Protein AF-A0A847M9D0-F1 (afdb_monomer_lite)

Foldseek 3Di:
DLVVLLVVCVVCVLLQLQLLVQQDPDSVSSLVLVLQLLVVLLVVLLDLPDDDDSVVVSLVSSLVSSCVVDPSVSSVVSSVVSVVDDPVPTDHHDPVSSVVSSVVRVVSVVSSVVSVVVNVVVVVVVVVVVVVVVVVVVVVVVVVVVVVVVLVVVLVVLLVLLCCCVVLVLLVLLVVVLVVVVPPPDPPPPLSVLSVVLSVLSVCSNPCDSRRDPVNLVVSLCSLQVSVSLVSLCVVLVVDDVVNVVSSNVSSVSSVVSNVD

Radius of gyration: 45.2 Å; chains: 1; bounding box: 83×32×113 Å

Secondary structure (DSSP, 8-state):
-HHHHHHHHHHHHHHHHHHHHTTSSSHHHHHHHHHHHHHHHHHHHHSTT--S-HHHHHHHHHHHHHHHHS-HHHHHHHHHHHTTS-GGGSPPPPHHHHHHHHHHHHHHHHHHHHHHHHHHHHHHHHHHHHHHHHHHHHHHHHHHHHHHHHHHHHHHHHHHHHHHHHHTTHHHHHHHHHHHHHHS--S-HHHHHHHHHHHHHHHHHHHS-SS--HHHHHHHHHHHHHHTHHHHHHHHHHHS-HHHHHHHHHHHHHHHHHHT-

Sequence (261 aa):
MADALRALLYRNADRWYTAALMVSGDEQSAAEAVTHTWGHLLKRLTSWRFGGGVQRRAQRILLKTLADQGDYQQAFAAVTQVMQMEPTELISMPEVL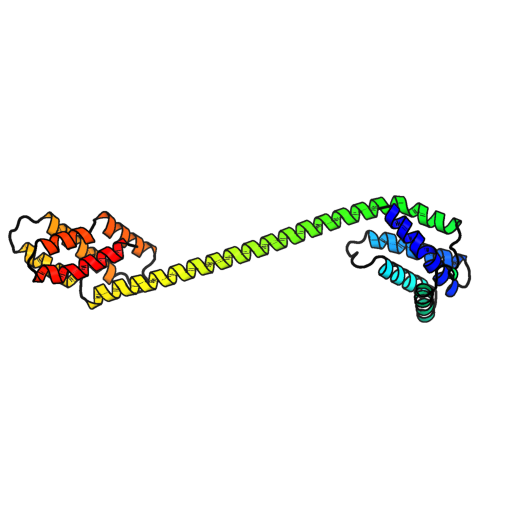AEQLLAGVEAGAERIGAAYQVRRRVLRVGLAGLATVTATALALTVWLVMVTRQASVTQVVWGCVQQRVIAQDLPGAVGDIVSQMMFAEDEGGESLRMLQRAVLLLEEIAMAGQSVSPQTMRRLAERCRAERLSEAVYLVAERHPRQVRDSLMPVGLLLEEVEQW

Structure (mmCIF, N/CA/C/O backbone):
data_AF-A0A847M9D0-F1
#
_entry.id   AF-A0A847M9D0-F1
#
loop_
_atom_site.group_PDB
_atom_site.id
_atom_site.type_symbol
_atom_site.label_atom_id
_atom_site.label_alt_id
_atom_site.label_comp_id
_atom_site.label_asym_id
_atom_site.label_entity_id
_atom_site.label_seq_id
_atom_site.pdbx_PDB_ins_code
_atom_site.Cartn_x
_atom_site.Cartn_y
_atom_site.Cartn_z
_atom_site.occupancy
_atom_site.B_iso_or_equiv
_atom_site.auth_seq_id
_atom_site.auth_comp_id
_atom_site.auth_asym_id
_atom_site.auth_atom_id
_atom_site.pdbx_PDB_model_num
ATOM 1 N N . MET A 1 1 ? -23.842 -3.002 10.378 1.00 82.06 1 MET A N 1
ATOM 2 C CA . MET A 1 1 ? -23.020 -2.324 11.416 1.00 82.06 1 MET A CA 1
ATOM 3 C C . MET A 1 1 ? -23.727 -2.358 12.765 1.00 82.06 1 MET A C 1
ATOM 5 O O . MET A 1 1 ? -23.099 -2.773 13.727 1.00 82.06 1 MET A O 1
ATOM 9 N N . ALA A 1 2 ? -25.017 -2.004 12.827 1.00 86.06 2 ALA A N 1
ATOM 10 C CA . ALA A 1 2 ? -25.831 -2.129 14.040 1.00 86.06 2 ALA A CA 1
ATOM 11 C C . ALA A 1 2 ? -25.795 -3.550 14.631 1.00 86.06 2 ALA A C 1
ATOM 13 O O . ALA A 1 2 ? -25.448 -3.702 15.794 1.00 86.06 2 ALA A O 1
ATOM 14 N N . ASP A 1 3 ? -25.992 -4.596 13.822 1.00 87.62 3 ASP A N 1
ATOM 15 C CA . ASP A 1 3 ? -25.961 -5.987 14.317 1.00 87.62 3 ASP A CA 1
ATOM 16 C C . ASP A 1 3 ? -24.607 -6.398 14.898 1.00 87.62 3 ASP A C 1
ATOM 18 O O . ASP A 1 3 ? -24.543 -7.127 15.881 1.00 87.62 3 ASP A O 1
ATOM 22 N N . ALA A 1 4 ? -23.510 -5.873 14.347 1.00 85.56 4 ALA A N 1
ATOM 23 C CA . ALA A 1 4 ? -22.174 -6.126 14.876 1.00 85.56 4 ALA A CA 1
ATOM 24 C C . ALA A 1 4 ? -21.961 -5.455 16.243 1.00 85.56 4 ALA A C 1
ATOM 26 O O . ALA A 1 4 ? -21.285 -6.016 17.101 1.00 85.56 4 ALA A O 1
ATOM 27 N N . LEU A 1 5 ? -22.545 -4.271 16.461 1.00 88.44 5 LEU A N 1
ATOM 28 C CA . LEU A 1 5 ? -22.530 -3.595 17.760 1.00 88.44 5 LEU A CA 1
ATOM 29 C C . LEU A 1 5 ? -23.442 -4.301 18.768 1.00 88.44 5 LEU A C 1
ATOM 31 O O . LEU A 1 5 ? -23.026 -4.476 19.908 1.00 88.44 5 LEU A O 1
ATOM 35 N N . ARG A 1 6 ? -24.625 -4.772 18.346 1.00 91.00 6 ARG A N 1
ATOM 36 C CA . ARG A 1 6 ? -25.513 -5.599 19.182 1.00 91.00 6 ARG A CA 1
ATOM 37 C C . ARG A 1 6 ? -24.802 -6.877 19.622 1.00 91.00 6 ARG A C 1
ATOM 39 O O . ARG A 1 6 ? -24.712 -7.148 20.811 1.00 91.00 6 ARG A O 1
ATOM 46 N N . ALA A 1 7 ? -24.206 -7.611 18.683 1.00 89.00 7 ALA A N 1
ATOM 47 C CA . ALA A 1 7 ? -23.443 -8.822 18.979 1.00 89.00 7 ALA A CA 1
ATOM 48 C C . ALA A 1 7 ? -22.243 -8.551 19.903 1.00 89.00 7 ALA A C 1
ATOM 50 O O . ALA A 1 7 ? -21.939 -9.354 20.784 1.00 89.00 7 ALA A O 1
ATOM 51 N N . LEU A 1 8 ? -21.561 -7.415 19.724 1.00 89.75 8 LEU A N 1
ATOM 52 C CA . LEU A 1 8 ? -20.473 -7.003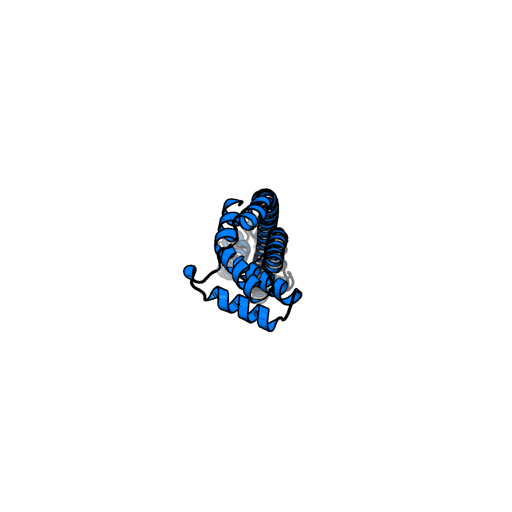 20.607 1.00 89.75 8 LEU A CA 1
ATOM 53 C C . LEU A 1 8 ? -20.974 -6.732 22.027 1.00 89.75 8 LEU A C 1
ATOM 55 O O . LEU A 1 8 ? -20.318 -7.167 22.972 1.00 89.75 8 LEU A O 1
ATOM 59 N N . LEU A 1 9 ? -22.101 -6.033 22.169 1.00 90.81 9 LEU A N 1
ATOM 60 C CA . LEU A 1 9 ? -22.706 -5.752 23.464 1.00 90.81 9 LEU A CA 1
ATOM 61 C C . LEU A 1 9 ? -23.130 -7.056 24.141 1.00 90.81 9 LEU A C 1
ATOM 63 O O . LEU A 1 9 ? -22.611 -7.350 25.207 1.00 90.81 9 LEU A O 1
ATOM 67 N N . TYR A 1 10 ? -23.940 -7.897 23.492 1.00 90.44 10 TYR A N 1
ATOM 68 C CA . TYR A 1 10 ? -24.401 -9.165 24.074 1.00 90.44 10 TYR A CA 1
ATOM 69 C C . TYR A 1 10 ? -23.258 -10.091 24.493 1.00 90.44 10 TYR A C 1
ATOM 71 O O . TYR A 1 10 ? -23.306 -10.709 25.547 1.00 90.44 10 TYR A O 1
ATOM 79 N N . ARG A 1 11 ? -22.177 -10.154 23.710 1.00 88.50 11 ARG A N 1
ATOM 80 C CA . ARG A 1 11 ? -21.030 -11.010 24.040 1.00 88.50 11 ARG A CA 1
ATOM 81 C C . ARG A 1 11 ? -20.267 -10.562 25.294 1.00 88.50 11 ARG A C 1
ATOM 83 O O . ARG A 1 11 ? -19.541 -11.365 25.887 1.00 88.50 11 ARG A O 1
ATOM 90 N N . ASN A 1 12 ? -20.335 -9.277 25.637 1.00 90.50 12 ASN A N 1
ATOM 91 C CA . ASN A 1 12 ? -19.499 -8.685 26.682 1.00 90.50 12 ASN A CA 1
ATOM 92 C C . ASN A 1 12 ? -20.288 -8.075 27.847 1.00 90.50 12 ASN A C 1
ATOM 94 O O . ASN A 1 12 ? -19.681 -7.822 28.879 1.00 90.50 12 ASN A O 1
ATOM 98 N N . ALA A 1 13 ? -21.592 -7.874 27.685 1.00 92.12 13 ALA A N 1
ATOM 99 C CA . ALA A 1 13 ? -22.545 -7.319 28.637 1.00 92.12 13 ALA A CA 1
ATOM 100 C C . ALA A 1 13 ? -22.353 -7.867 30.055 1.00 92.12 13 ALA A C 1
ATOM 102 O O . ALA A 1 13 ? -21.875 -7.149 30.932 1.00 92.12 13 ALA A O 1
ATOM 103 N N . ASP A 1 14 ? -22.620 -9.160 30.235 1.00 94.62 14 ASP A N 1
ATOM 104 C CA . ASP A 1 14 ? -22.587 -9.808 31.550 1.00 94.62 14 ASP A CA 1
ATOM 105 C C . ASP A 1 14 ? -21.180 -9.794 32.147 1.00 94.62 14 ASP A C 1
ATOM 107 O O . ASP A 1 14 ? -20.997 -9.608 33.345 1.00 94.62 14 ASP A O 1
ATOM 111 N N . ARG A 1 15 ? -20.148 -9.888 31.300 1.00 94.75 15 ARG A N 1
ATOM 112 C CA . ARG A 1 15 ? -18.754 -9.790 31.745 1.00 94.75 15 ARG A CA 1
ATOM 113 C C . ARG A 1 15 ? -18.397 -8.392 32.242 1.00 94.75 15 ARG A C 1
ATOM 115 O O . ARG A 1 15 ? -17.685 -8.250 33.230 1.00 94.75 15 ARG A O 1
ATOM 122 N N . TRP A 1 16 ? -18.830 -7.346 31.549 1.00 95.00 16 TRP A N 1
ATOM 123 C CA . TRP A 1 16 ? -18.555 -5.979 31.989 1.00 95.00 16 TRP A CA 1
ATOM 124 C C . TRP A 1 16 ? -19.319 -5.657 33.261 1.00 95.00 16 TRP A C 1
ATOM 126 O O . TRP A 1 16 ? -18.741 -5.060 34.162 1.00 95.00 16 TRP A O 1
ATOM 136 N N . TYR A 1 17 ? -20.572 -6.098 33.342 1.00 96.25 17 TYR A N 1
ATOM 137 C CA . TYR A 1 17 ? -21.409 -5.894 34.511 1.00 96.25 17 TYR A CA 1
ATOM 138 C C . TYR A 1 17 ? -20.886 -6.655 35.734 1.00 96.25 17 TYR A C 1
ATOM 140 O O . TYR A 1 17 ? -20.685 -6.047 36.779 1.00 96.25 17 TYR A O 1
ATOM 148 N N . THR A 1 18 ? -20.529 -7.935 35.583 1.00 95.94 18 THR A N 1
ATOM 149 C CA . THR A 1 18 ? -19.919 -8.737 36.659 1.00 95.94 18 THR A CA 1
ATOM 150 C C . THR A 1 18 ? -18.613 -8.110 37.148 1.00 95.94 18 THR A C 1
ATOM 152 O O . THR A 1 18 ? -18.424 -7.933 38.346 1.00 95.94 18 THR A O 1
ATOM 155 N N . ALA A 1 19 ? -17.722 -7.706 36.234 1.00 95.00 19 ALA A N 1
ATOM 156 C CA . ALA A 1 19 ? -16.463 -7.066 36.618 1.00 95.00 19 ALA A CA 1
ATOM 157 C C . ALA A 1 19 ? -16.685 -5.719 37.320 1.00 95.00 19 ALA A C 1
ATOM 159 O O . ALA A 1 19 ? -15.927 -5.374 38.222 1.00 95.00 19 ALA A O 1
ATOM 160 N N . ALA A 1 20 ? -17.711 -4.967 36.917 1.00 94.94 20 ALA A N 1
ATOM 161 C CA . ALA A 1 20 ? -18.073 -3.719 37.567 1.00 94.94 20 ALA A CA 1
ATOM 162 C C . ALA A 1 20 ? -18.630 -3.965 38.976 1.00 94.94 20 ALA A C 1
ATOM 164 O O . ALA A 1 20 ? -18.149 -3.345 39.912 1.00 94.94 20 ALA A O 1
ATOM 165 N N . LEU A 1 21 ? -19.531 -4.933 39.164 1.00 95.06 21 LEU A N 1
ATOM 166 C CA . LEU A 1 21 ? -20.055 -5.310 40.484 1.00 95.06 21 LEU A CA 1
ATOM 167 C C . LEU A 1 21 ? -18.980 -5.813 41.454 1.00 95.06 21 LEU A C 1
ATOM 169 O O . LEU A 1 21 ? -19.090 -5.609 42.654 1.00 95.06 21 LEU A O 1
ATOM 173 N N . MET A 1 22 ? -17.928 -6.461 40.951 1.00 93.81 22 MET A N 1
ATOM 174 C CA . MET A 1 22 ? -16.810 -6.906 41.790 1.00 93.81 22 MET A CA 1
ATOM 175 C C . MET A 1 22 ? -15.972 -5.752 42.361 1.00 93.81 22 MET A C 1
ATOM 177 O O . MET A 1 22 ? -15.225 -5.963 43.314 1.00 93.81 22 MET A O 1
ATOM 181 N N . VAL A 1 23 ? -16.042 -4.565 41.753 1.00 92.62 23 VAL A N 1
ATOM 182 C CA . VAL A 1 23 ? -15.244 -3.387 42.133 1.00 92.62 23 VAL A CA 1
ATOM 183 C C . VAL A 1 23 ? -16.121 -2.314 42.779 1.00 92.62 23 VAL A C 1
ATOM 185 O O . VAL A 1 23 ? -15.702 -1.649 43.723 1.00 92.62 23 VAL A O 1
ATOM 188 N N . SER A 1 24 ? -17.333 -2.130 42.267 1.00 89.19 24 SER A N 1
ATOM 189 C CA . SER A 1 24 ? -18.306 -1.155 42.739 1.00 89.19 24 SER A CA 1
ATOM 190 C C . SER A 1 24 ? -19.017 -1.651 43.999 1.00 89.19 24 SER A C 1
ATOM 192 O O . SER A 1 24 ? -19.364 -2.820 44.112 1.00 89.19 24 SER A O 1
ATOM 194 N N . GLY A 1 25 ? -19.276 -0.743 44.944 1.00 80.81 25 GLY A N 1
ATOM 195 C CA . GLY A 1 25 ? -19.989 -1.068 46.186 1.00 80.81 25 GLY A CA 1
ATOM 196 C C . GLY A 1 25 ? -21.502 -1.264 46.026 1.00 80.81 25 GLY A C 1
ATOM 197 O O . GLY A 1 25 ? -22.153 -1.701 46.972 1.00 80.81 25 GLY A O 1
ATOM 198 N N . ASP A 1 26 ? -22.060 -0.935 44.858 1.00 91.38 26 ASP A N 1
ATOM 199 C CA . ASP A 1 26 ? -23.490 -1.004 44.561 1.00 91.38 26 ASP A CA 1
ATOM 200 C C . ASP A 1 26 ? -23.763 -1.211 43.052 1.00 91.38 26 ASP A C 1
ATOM 202 O O . ASP A 1 26 ? -22.891 -1.008 42.198 1.00 91.38 26 ASP A O 1
ATOM 206 N N . GLU A 1 27 ? -24.994 -1.620 42.723 1.00 92.94 27 GLU A N 1
ATOM 207 C CA . GLU A 1 27 ? -25.427 -1.895 41.345 1.00 92.94 27 GLU A CA 1
ATOM 208 C C . GLU A 1 27 ? -25.481 -0.645 40.455 1.00 92.94 27 GLU A C 1
ATOM 210 O O . GLU A 1 27 ? -25.294 -0.747 39.239 1.00 92.94 27 GLU A O 1
ATOM 215 N N . GLN A 1 28 ? -25.725 0.532 41.035 1.00 93.62 28 GLN A N 1
ATOM 216 C CA . GLN A 1 28 ? -25.853 1.779 40.287 1.00 93.62 28 GLN A CA 1
ATOM 217 C C . GLN A 1 28 ? -24.489 2.242 39.764 1.00 93.62 28 GLN A C 1
ATOM 219 O O . GLN A 1 28 ? -24.335 2.510 38.574 1.00 93.62 28 GLN A O 1
ATOM 224 N N . SER A 1 29 ? -23.475 2.233 40.621 1.00 92.50 29 SER A N 1
ATOM 225 C CA . SER A 1 29 ? -22.077 2.496 40.291 1.00 92.50 29 SER A CA 1
ATOM 226 C C . SER A 1 29 ? -21.564 1.523 39.223 1.00 92.50 29 SER A C 1
ATOM 228 O O . SER A 1 29 ? -20.887 1.931 38.273 1.00 92.50 29 SER A O 1
ATOM 230 N N . ALA A 1 30 ? -21.952 0.245 39.316 1.00 93.31 30 ALA A N 1
ATOM 231 C CA . ALA A 1 30 ? -21.617 -0.750 38.303 1.00 93.31 30 ALA A CA 1
ATOM 232 C C . ALA A 1 30 ? -22.283 -0.441 36.949 1.00 93.31 30 ALA A C 1
ATOM 234 O O . ALA A 1 30 ? -21.626 -0.474 35.902 1.00 93.31 30 ALA A O 1
ATOM 235 N N . ALA A 1 31 ? -23.570 -0.082 36.953 1.00 93.56 31 ALA A N 1
ATOM 236 C CA . ALA A 1 31 ? -24.301 0.316 35.751 1.00 93.56 31 ALA A CA 1
ATOM 237 C C . ALA A 1 31 ? -23.700 1.571 35.089 1.00 93.56 31 ALA A C 1
ATOM 239 O O . ALA A 1 31 ? -23.551 1.626 33.861 1.00 93.56 31 ALA A O 1
ATOM 240 N N . GLU A 1 32 ? -23.288 2.557 35.886 1.00 93.81 32 GLU A N 1
ATOM 241 C CA . GLU A 1 32 ? -22.608 3.766 35.416 1.00 93.81 32 GLU A CA 1
ATOM 242 C C . GLU A 1 32 ? -21.254 3.438 34.772 1.00 93.81 32 GLU A C 1
ATOM 244 O O . GLU A 1 32 ? -20.954 3.925 33.676 1.00 93.81 32 GLU A O 1
ATOM 249 N N . ALA A 1 33 ? -20.463 2.552 35.386 1.00 93.19 33 ALA A N 1
ATOM 250 C CA . ALA A 1 33 ? -19.180 2.112 34.843 1.00 93.19 33 ALA A CA 1
ATOM 251 C C . ALA A 1 33 ? -19.332 1.404 33.486 1.00 93.19 33 ALA A C 1
ATOM 253 O O . ALA A 1 33 ? -18.579 1.676 32.539 1.00 93.19 33 ALA A O 1
ATOM 254 N N . VAL A 1 34 ? -20.329 0.522 33.356 1.00 94.56 34 VAL A N 1
ATOM 255 C CA . VAL A 1 34 ? -20.643 -0.173 32.097 1.00 94.56 34 VAL A CA 1
ATOM 256 C C . VAL A 1 34 ? -21.111 0.821 31.032 1.00 94.56 34 VAL A C 1
ATOM 258 O O . VAL A 1 34 ? -20.627 0.783 29.895 1.00 94.56 34 VAL A O 1
ATOM 261 N N . THR A 1 35 ? -21.982 1.762 31.398 1.00 94.38 35 THR A N 1
ATOM 262 C CA . THR A 1 35 ? -22.482 2.808 30.493 1.00 94.38 35 THR A CA 1
ATOM 263 C C . THR A 1 35 ? -21.354 3.696 29.983 1.00 94.38 35 THR A C 1
ATOM 265 O O . THR A 1 35 ? -21.230 3.931 28.775 1.00 94.38 35 THR A O 1
ATOM 268 N N . HIS A 1 36 ? -20.468 4.135 30.876 1.00 93.56 36 HIS A N 1
ATOM 269 C CA . HIS A 1 36 ? -19.310 4.944 30.517 1.00 93.56 36 HIS A CA 1
ATOM 270 C C . HIS A 1 36 ? -18.332 4.166 29.622 1.00 93.56 36 HIS A C 1
ATOM 272 O O . HIS A 1 36 ? -17.861 4.683 28.600 1.00 93.56 36 HIS A O 1
ATOM 278 N N . THR A 1 37 ? -18.098 2.889 29.935 1.00 93.75 37 THR A N 1
ATOM 279 C CA . THR A 1 37 ? -17.280 1.982 29.119 1.00 93.75 37 THR A CA 1
ATOM 280 C C . THR A 1 37 ? -17.836 1.855 27.701 1.00 93.75 37 THR A C 1
ATOM 282 O O . THR A 1 37 ? -17.091 2.008 26.724 1.00 93.75 37 THR A O 1
ATOM 285 N N . TRP A 1 38 ? -19.144 1.627 27.570 1.00 93.38 38 TRP A N 1
ATOM 286 C CA . TRP A 1 38 ? -19.819 1.504 26.282 1.00 93.38 38 TRP A CA 1
ATOM 287 C C . TRP A 1 38 ? -19.752 2.800 25.472 1.00 93.38 38 TRP A C 1
ATOM 289 O O . TRP A 1 38 ? -19.303 2.792 24.321 1.00 93.38 38 TRP A O 1
ATOM 299 N N . GLY A 1 39 ? -20.095 3.935 26.084 1.00 91.38 39 GLY A N 1
ATOM 300 C CA . GLY A 1 39 ? -20.030 5.242 25.433 1.00 91.38 39 GLY A CA 1
ATOM 301 C C . GLY A 1 39 ? -18.620 5.579 24.939 1.00 91.38 39 GLY A C 1
ATOM 302 O O . GLY A 1 39 ? -18.427 6.019 23.797 1.00 91.38 39 GLY A O 1
ATOM 303 N N . HIS A 1 40 ? -17.600 5.305 25.755 1.00 90.88 40 HIS A N 1
ATOM 304 C CA . HIS A 1 40 ? -16.213 5.553 25.380 1.00 90.88 40 HIS A CA 1
ATOM 305 C C . HIS A 1 40 ? -15.730 4.598 24.273 1.00 90.88 40 HIS A C 1
ATOM 307 O O . HIS A 1 40 ? -14.990 5.019 23.374 1.00 90.88 40 HIS A O 1
ATOM 313 N N . LEU A 1 41 ? -16.187 3.342 24.262 1.00 90.81 41 LEU A N 1
ATOM 314 C CA . LEU A 1 41 ? -15.917 2.401 23.175 1.00 90.81 41 LEU A CA 1
ATOM 315 C C . LEU A 1 41 ? -16.528 2.875 21.849 1.00 90.81 41 LEU A C 1
ATOM 317 O O . LEU A 1 41 ? -15.813 2.925 20.843 1.00 90.81 41 LEU A O 1
ATOM 321 N N . LEU A 1 42 ? -17.797 3.292 21.848 1.00 89.81 42 LEU A N 1
ATOM 322 C CA . LEU A 1 42 ? -18.470 3.831 20.661 1.00 89.81 42 LEU A CA 1
ATOM 323 C C . LEU A 1 42 ? -17.739 5.068 20.111 1.00 89.81 42 LEU A C 1
ATOM 325 O O . LEU A 1 42 ? -17.462 5.149 18.911 1.00 89.81 42 LEU A O 1
ATOM 329 N N . LYS A 1 43 ? -17.312 5.988 20.986 1.00 88.38 43 LYS A N 1
ATOM 330 C CA . LYS A 1 43 ? -16.502 7.159 20.600 1.00 88.38 43 LYS A CA 1
ATOM 331 C C . LYS A 1 43 ? -15.126 6.770 20.048 1.00 88.38 43 LYS A C 1
ATOM 333 O O . LYS A 1 43 ? -14.593 7.420 19.151 1.00 88.38 43 LYS A O 1
ATOM 338 N N . ARG A 1 44 ? -14.510 5.698 20.551 1.00 86.75 44 ARG A N 1
ATOM 339 C CA . ARG A 1 44 ? -13.224 5.206 20.025 1.00 86.75 44 ARG A CA 1
ATOM 340 C C . ARG A 1 44 ? -13.377 4.518 18.675 1.00 86.75 44 ARG A C 1
ATOM 342 O O . ARG A 1 44 ? -12.467 4.637 17.851 1.00 86.75 44 ARG A O 1
ATOM 349 N N . LEU A 1 45 ? -14.498 3.849 18.424 1.00 85.69 45 LEU A N 1
ATOM 350 C CA . LEU A 1 45 ? -14.793 3.211 17.141 1.00 85.69 45 LEU A CA 1
ATOM 351 C C . LEU A 1 45 ? -14.913 4.231 16.002 1.00 85.69 45 LEU A C 1
ATOM 353 O O . LEU A 1 45 ? -14.506 3.926 14.882 1.00 85.69 45 LEU A O 1
ATOM 357 N N . THR A 1 46 ? -15.346 5.465 16.277 1.00 82.50 46 THR A N 1
ATOM 358 C CA . THR A 1 46 ? -15.352 6.565 15.292 1.00 82.50 46 THR A CA 1
ATOM 359 C C . THR A 1 46 ? -13.983 7.236 15.110 1.00 82.50 46 THR A C 1
ATOM 361 O O . THR A 1 46 ? -13.752 7.875 14.083 1.00 82.50 46 THR A O 1
ATOM 364 N N . SER A 1 47 ? -13.029 7.027 16.025 1.00 81.19 47 SER A N 1
ATOM 365 C CA . SER A 1 47 ? -11.705 7.665 15.975 1.00 81.19 47 SER A CA 1
ATOM 366 C C . SER A 1 47 ? -10.785 7.124 14.873 1.00 81.19 47 SER A C 1
ATOM 368 O O . SER A 1 47 ? -10.749 5.925 14.603 1.00 81.19 47 SER A O 1
ATOM 370 N N . TRP A 1 48 ? -9.954 7.997 14.294 1.00 65.44 48 TRP A N 1
ATOM 371 C CA . TRP A 1 48 ? -9.034 7.654 13.199 1.00 65.44 48 TRP A CA 1
ATOM 372 C C . TRP A 1 48 ? -8.062 6.511 13.536 1.00 65.44 48 TRP A C 1
ATOM 374 O O . TRP A 1 48 ? -7.758 5.670 12.696 1.00 65.44 48 TRP A O 1
ATOM 384 N N . ARG A 1 49 ? -7.606 6.437 14.794 1.00 66.38 49 ARG A N 1
ATOM 385 C CA . ARG A 1 49 ? -6.583 5.482 15.268 1.00 66.38 49 ARG A CA 1
ATOM 386 C C . ARG A 1 49 ? -7.169 4.145 15.735 1.00 66.38 49 ARG A C 1
ATOM 388 O O . ARG A 1 49 ? -6.590 3.476 16.601 1.00 66.38 49 ARG A O 1
ATOM 395 N N . PHE A 1 50 ? -8.336 3.755 15.231 1.00 65.25 50 PHE A N 1
ATOM 396 C CA . PHE A 1 50 ? -8.891 2.444 15.541 1.00 65.25 50 PHE A CA 1
ATOM 397 C C . PHE A 1 50 ? -8.197 1.362 14.702 1.00 65.25 50 PHE A C 1
ATOM 399 O O . PHE A 1 50 ? -8.436 1.236 13.505 1.00 65.25 50 PHE A O 1
ATOM 406 N N . GLY A 1 51 ? -7.333 0.595 15.361 1.00 57.72 51 GLY A N 1
ATOM 407 C CA . GLY A 1 51 ? -6.659 -0.591 14.837 1.00 57.72 51 GLY A CA 1
ATOM 408 C C . GLY A 1 51 ? -6.490 -1.638 15.945 1.00 57.72 51 GLY A C 1
ATOM 409 O O . GLY A 1 51 ? -6.391 -1.280 17.127 1.00 57.72 51 GLY A O 1
ATOM 410 N N . GLY A 1 52 ? -6.486 -2.920 15.577 1.00 66.19 52 GLY A N 1
ATOM 411 C CA . GLY A 1 52 ? -6.458 -4.056 16.508 1.00 66.19 52 GLY A CA 1
ATOM 412 C C . GLY A 1 52 ? -7.846 -4.546 16.952 1.00 66.19 52 GLY A C 1
ATOM 413 O O . GLY A 1 52 ? -8.872 -4.008 16.542 1.00 66.19 52 GLY A O 1
ATOM 414 N N . GLY A 1 53 ? -7.876 -5.589 17.788 1.00 77.62 53 GLY A N 1
ATOM 415 C CA . GLY A 1 53 ? -9.115 -6.251 18.213 1.00 77.62 53 GLY A CA 1
ATOM 416 C C . GLY A 1 53 ? -10.007 -5.379 19.107 1.00 77.62 53 GLY A C 1
ATOM 417 O O . GLY A 1 53 ? -9.552 -4.868 20.134 1.00 77.62 53 GLY A O 1
ATOM 418 N N . VAL A 1 54 ? -11.287 -5.253 18.735 1.00 83.38 54 VAL A N 1
ATOM 419 C CA . VAL A 1 54 ? -12.311 -4.461 19.450 1.00 83.38 54 VAL A CA 1
ATOM 420 C C . VAL A 1 54 ? -12.435 -4.902 20.911 1.00 83.38 54 VAL A C 1
ATOM 422 O O . VAL A 1 54 ? -12.427 -4.066 21.810 1.00 83.38 54 VAL A O 1
ATOM 425 N N . GLN A 1 55 ? -12.440 -6.214 21.152 1.00 83.69 55 GLN A N 1
ATOM 426 C CA . GLN A 1 55 ? -12.593 -6.808 22.481 1.00 83.69 55 GLN A CA 1
ATOM 427 C C . GLN A 1 55 ? -11.462 -6.405 23.443 1.00 83.69 55 GLN A C 1
ATOM 429 O O . GLN A 1 55 ? -11.728 -5.919 24.538 1.00 83.69 55 GLN A O 1
ATOM 434 N N . ARG A 1 56 ? -10.196 -6.478 23.002 1.00 84.25 56 ARG A N 1
ATOM 435 C CA . ARG A 1 56 ? -9.035 -6.045 23.809 1.00 84.25 56 ARG A CA 1
ATOM 436 C C . ARG A 1 56 ? -9.053 -4.552 24.132 1.00 84.25 56 ARG A C 1
ATOM 438 O O . ARG A 1 56 ? -8.426 -4.110 25.091 1.00 84.25 56 ARG A O 1
ATOM 445 N N . ARG A 1 57 ? -9.676 -3.729 23.285 1.00 85.88 57 ARG A N 1
ATOM 446 C CA . ARG A 1 57 ? -9.845 -2.298 23.577 1.00 85.88 57 ARG A CA 1
ATOM 447 C C . ARG A 1 57 ? -10.973 -2.076 24.566 1.00 85.88 57 ARG A C 1
ATOM 449 O O . ARG A 1 57 ? -10.778 -1.293 25.483 1.00 85.88 57 ARG A O 1
ATOM 456 N N . ALA A 1 58 ? -12.093 -2.767 24.400 1.00 87.88 58 ALA A N 1
ATOM 457 C CA . ALA A 1 58 ? -13.201 -2.678 25.334 1.00 87.88 58 ALA A CA 1
ATOM 458 C C . ALA A 1 58 ? -12.776 -3.088 26.753 1.00 87.88 58 ALA A C 1
ATOM 460 O O . ALA A 1 58 ? -13.002 -2.329 27.683 1.00 87.88 58 ALA A O 1
ATOM 461 N N . GLN A 1 59 ? -12.018 -4.183 26.893 1.00 89.44 59 GLN A N 1
ATOM 462 C CA . GLN A 1 59 ? -11.408 -4.595 28.167 1.00 89.44 59 GLN A CA 1
ATOM 463 C C . GLN A 1 59 ? -10.511 -3.510 28.776 1.00 89.44 59 GLN A C 1
ATOM 465 O O . GLN A 1 59 ? -10.605 -3.224 29.961 1.00 89.44 59 GLN A O 1
ATOM 470 N N . ARG A 1 60 ? -9.654 -2.865 27.971 1.00 90.00 60 ARG A N 1
ATOM 471 C CA . ARG A 1 60 ? -8.795 -1.770 28.456 1.00 90.00 60 ARG A CA 1
ATOM 472 C C . ARG A 1 60 ? -9.582 -0.530 28.869 1.00 90.00 60 ARG A C 1
ATOM 474 O O . ARG A 1 60 ? -9.161 0.170 29.781 1.00 90.00 60 ARG A O 1
ATOM 481 N N . ILE A 1 61 ? -10.680 -0.230 28.177 1.00 92.19 61 ILE A N 1
ATOM 482 C CA . ILE A 1 61 ? -11.564 0.883 28.535 1.00 92.19 61 ILE A CA 1
ATOM 483 C C . ILE A 1 61 ? -12.294 0.566 29.839 1.00 92.19 61 ILE A C 1
ATOM 485 O O . ILE A 1 61 ? -12.344 1.438 30.699 1.00 92.19 61 ILE A O 1
ATOM 489 N N . LEU A 1 62 ? -12.791 -0.663 29.995 1.00 93.50 62 LEU A N 1
ATOM 490 C CA . LEU A 1 62 ? -13.424 -1.124 31.226 1.00 93.50 62 LEU A CA 1
ATOM 491 C C . LEU A 1 62 ? -12.447 -1.046 32.399 1.00 93.50 62 LEU A C 1
ATOM 493 O O . LEU A 1 62 ? -12.735 -0.367 33.372 1.00 93.50 62 LEU A O 1
ATOM 497 N N . LEU A 1 63 ? -11.259 -1.648 32.262 1.00 93.62 63 LEU A N 1
ATOM 498 C CA . LEU A 1 63 ? -10.206 -1.602 33.279 1.00 93.62 63 LEU A CA 1
ATOM 499 C C . LEU A 1 63 ? -9.899 -0.168 33.699 1.00 93.62 63 LEU A C 1
ATOM 501 O O . LEU A 1 63 ? -9.844 0.124 34.885 1.00 93.62 63 LEU A O 1
ATOM 505 N N . LYS A 1 64 ? -9.716 0.729 32.724 1.00 93.31 64 LYS A N 1
ATOM 506 C CA . LYS A 1 64 ? -9.462 2.134 33.023 1.00 93.31 64 LYS A CA 1
ATOM 507 C C . LYS A 1 64 ? -10.640 2.770 33.766 1.00 93.31 64 LYS A C 1
ATOM 509 O O . LYS A 1 64 ? -10.414 3.456 34.745 1.00 93.31 64 LYS A O 1
ATOM 514 N N . THR A 1 65 ? -11.868 2.541 33.308 1.00 93.75 65 THR A N 1
ATOM 515 C CA . THR A 1 65 ? -13.069 3.135 33.917 1.00 93.75 65 THR A CA 1
ATOM 516 C C . THR A 1 65 ? -13.242 2.674 35.364 1.00 93.75 65 THR A C 1
ATOM 518 O O . THR A 1 65 ? -13.515 3.498 36.224 1.00 93.75 65 THR A O 1
ATOM 521 N N . LEU A 1 66 ? -13.018 1.387 35.639 1.00 93.19 66 LEU A N 1
ATOM 522 C CA . LEU A 1 66 ? -13.082 0.829 36.992 1.00 93.19 66 LEU A CA 1
ATOM 523 C C . LEU A 1 66 ? -11.919 1.312 37.869 1.00 93.19 66 LEU A C 1
ATOM 525 O O . LEU A 1 66 ? -12.124 1.652 39.028 1.00 93.19 66 LEU A O 1
ATOM 529 N N . ALA A 1 67 ? -10.708 1.399 37.316 1.00 92.12 67 ALA A N 1
ATOM 530 C CA . ALA A 1 67 ? -9.556 1.944 38.031 1.00 92.12 67 ALA A CA 1
ATOM 531 C C . ALA A 1 67 ? -9.717 3.439 38.352 1.00 92.12 67 ALA A C 1
ATOM 533 O O . ALA A 1 67 ? -9.251 3.881 39.392 1.00 92.12 67 ALA A O 1
ATOM 534 N N . ASP A 1 68 ? -10.390 4.211 37.494 1.00 88.94 68 ASP A N 1
ATOM 535 C CA . ASP A 1 68 ? -10.688 5.626 37.748 1.00 88.94 68 ASP A CA 1
ATOM 536 C C . ASP A 1 68 ? -11.720 5.799 38.895 1.00 88.94 68 ASP A C 1
ATOM 538 O O . ASP A 1 68 ? -11.808 6.879 39.477 1.00 88.94 68 ASP A O 1
ATOM 542 N N . GLN A 1 69 ? -12.483 4.752 39.240 1.00 83.69 69 GLN A N 1
ATOM 543 C CA . GLN A 1 69 ? -13.475 4.741 40.329 1.00 83.69 69 GLN A CA 1
ATOM 544 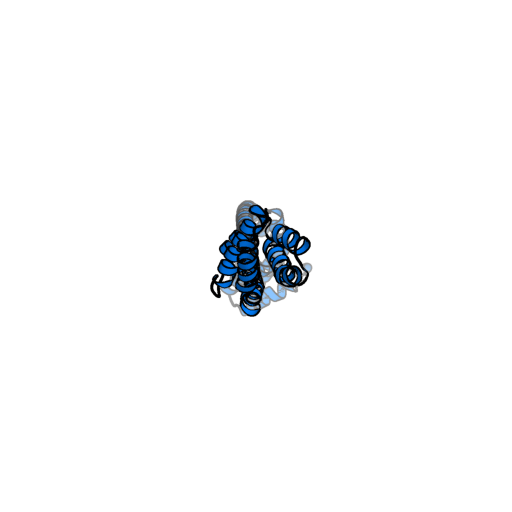C C . GLN A 1 69 ? -12.944 4.152 41.650 1.00 83.69 69 GLN A C 1
ATOM 546 O O . GLN A 1 69 ? -13.610 4.274 42.676 1.00 83.69 69 GLN A O 1
ATOM 551 N N . GLY A 1 70 ? -11.772 3.511 41.648 1.00 78.56 70 GLY A N 1
ATOM 552 C CA . GLY A 1 70 ? -11.268 2.762 42.800 1.00 78.56 70 GLY A CA 1
ATOM 553 C C . GLY A 1 70 ? -9.782 2.419 42.697 1.00 78.56 70 GLY A C 1
ATOM 554 O O . GLY A 1 70 ? -8.966 3.250 42.308 1.00 78.56 70 GLY A O 1
ATOM 555 N N . ASP A 1 71 ? -9.414 1.192 43.073 1.00 87.81 71 ASP A N 1
ATOM 556 C CA . ASP A 1 71 ? -8.031 0.708 43.013 1.00 87.81 71 ASP A CA 1
ATOM 557 C C . ASP A 1 71 ? -7.752 -0.025 41.688 1.00 87.81 71 ASP A C 1
ATOM 559 O O . ASP A 1 71 ? -8.469 -0.948 41.287 1.00 87.81 71 ASP A O 1
ATOM 563 N N . TYR A 1 72 ? -6.659 0.350 41.019 1.00 90.75 72 TYR A N 1
ATOM 564 C CA . TYR A 1 72 ? -6.209 -0.288 39.783 1.00 90.75 72 TYR A CA 1
ATOM 565 C C . TYR A 1 72 ? -5.964 -1.799 39.930 1.00 90.75 72 TYR A C 1
ATOM 567 O O . TYR A 1 72 ? -6.285 -2.555 39.012 1.00 90.75 72 TYR A O 1
ATOM 575 N N . GLN A 1 73 ? -5.399 -2.262 41.049 1.00 91.94 73 GLN A N 1
ATOM 576 C CA . GLN A 1 73 ? -5.134 -3.683 41.288 1.00 91.94 73 GLN A CA 1
ATOM 577 C C . GLN A 1 73 ? -6.432 -4.482 41.400 1.00 91.94 73 GLN A C 1
ATOM 579 O O . GLN A 1 73 ? -6.537 -5.557 40.806 1.00 91.94 73 GLN A O 1
ATOM 584 N N . GLN A 1 74 ? -7.433 -3.939 42.096 1.00 93.00 74 GLN A N 1
ATOM 585 C CA . GLN A 1 74 ? -8.753 -4.561 42.212 1.00 93.00 74 GLN A CA 1
ATOM 586 C C . GLN A 1 74 ? -9.457 -4.608 40.853 1.00 93.00 74 GLN A C 1
ATOM 588 O O . GLN A 1 74 ? -9.926 -5.667 40.437 1.00 93.00 74 GLN A O 1
ATOM 593 N N . ALA A 1 75 ? -9.436 -3.501 40.105 1.00 93.25 75 ALA A N 1
ATOM 594 C CA . ALA A 1 75 ? -9.987 -3.446 38.754 1.00 93.25 75 ALA A CA 1
ATOM 595 C C . ALA A 1 75 ? -9.295 -4.435 37.799 1.00 93.25 75 ALA A C 1
ATOM 597 O O . ALA A 1 75 ? -9.951 -5.110 37.002 1.00 93.25 75 ALA A O 1
ATOM 598 N N . PHE A 1 76 ? -7.968 -4.562 37.885 1.00 93.25 76 PHE A N 1
ATOM 599 C CA . PHE A 1 76 ? -7.202 -5.511 37.081 1.00 93.25 76 PHE A CA 1
ATOM 600 C C . PHE A 1 76 ? -7.549 -6.963 37.418 1.00 93.25 76 PHE A C 1
ATOM 602 O O . PHE A 1 76 ? -7.763 -7.764 36.501 1.00 93.25 76 PHE A O 1
ATOM 609 N N . ALA A 1 77 ? -7.633 -7.295 38.708 1.00 93.38 77 ALA A N 1
ATOM 610 C CA . ALA A 1 77 ? -8.021 -8.622 39.169 1.00 93.38 77 ALA A CA 1
ATOM 611 C C . ALA A 1 77 ? -9.439 -8.976 38.696 1.00 93.38 77 ALA A C 1
ATOM 613 O O . ALA A 1 77 ? -9.614 -10.008 38.050 1.00 93.38 77 ALA A O 1
ATOM 614 N N . ALA A 1 78 ? -10.412 -8.083 38.901 1.00 93.19 78 ALA A N 1
ATOM 615 C CA . ALA A 1 78 ? -11.800 -8.277 38.485 1.00 93.19 78 ALA A CA 1
ATOM 616 C C . ALA A 1 78 ? -11.929 -8.492 36.968 1.00 93.19 78 ALA A C 1
ATOM 618 O O . ALA A 1 78 ? -12.500 -9.486 36.519 1.00 93.19 78 ALA A O 1
ATOM 619 N N . VAL A 1 79 ? -11.332 -7.615 36.151 1.00 93.12 79 VAL A N 1
ATOM 620 C CA . VAL A 1 79 ? -11.385 -7.752 34.685 1.00 93.12 79 VAL A CA 1
ATOM 621 C C . VAL A 1 79 ? -10.710 -9.043 34.222 1.00 93.12 79 VAL A C 1
ATOM 623 O O . VAL A 1 79 ? -11.207 -9.689 33.303 1.00 93.12 79 VAL A O 1
ATOM 626 N N . THR A 1 80 ? -9.594 -9.440 34.835 1.00 93.12 80 THR A N 1
ATOM 627 C CA . THR A 1 80 ? -8.883 -10.670 34.456 1.00 93.12 80 THR A CA 1
ATOM 628 C C . THR A 1 80 ? -9.679 -11.917 34.833 1.00 93.12 80 THR A C 1
ATOM 630 O O . THR A 1 80 ? -9.803 -12.824 34.010 1.00 93.12 80 THR A O 1
ATOM 633 N N . GLN A 1 81 ? -10.255 -11.942 36.035 1.00 94.25 81 GLN A N 1
ATOM 634 C CA . GLN A 1 81 ? -11.036 -13.065 36.546 1.00 94.25 81 GLN A CA 1
ATOM 635 C C . GLN A 1 81 ? -12.282 -13.307 35.690 1.00 94.25 81 GLN A C 1
ATOM 637 O O . GLN A 1 81 ? -12.512 -14.421 35.229 1.00 94.25 81 GLN A O 1
ATOM 642 N N . VAL A 1 82 ? -13.035 -12.255 35.369 1.00 93.56 82 VAL A N 1
ATOM 643 C CA . VAL A 1 82 ? -14.278 -12.378 34.594 1.00 93.56 82 VAL A CA 1
ATOM 644 C C . VAL A 1 82 ? -14.043 -12.821 33.141 1.00 93.56 82 VAL A C 1
ATOM 646 O O . VAL A 1 82 ? -14.929 -13.373 32.488 1.00 93.56 82 VAL A O 1
ATOM 649 N N . MET A 1 83 ? -12.835 -12.631 32.603 1.00 87.31 83 MET A N 1
ATOM 650 C CA . MET A 1 83 ? -12.484 -13.189 31.290 1.00 87.31 83 MET A CA 1
ATOM 651 C C . MET A 1 83 ? -12.228 -14.699 31.315 1.00 87.31 83 MET A C 1
ATOM 653 O O . MET A 1 83 ? -12.233 -15.307 30.246 1.00 87.31 83 MET A O 1
ATOM 657 N N . GLN A 1 84 ? -11.994 -15.278 32.493 1.00 91.38 84 GLN A N 1
ATOM 658 C CA . GLN A 1 84 ? -11.777 -16.713 32.698 1.00 91.38 84 GLN A CA 1
ATOM 659 C C . GLN A 1 84 ? -13.046 -17.438 33.165 1.00 91.38 84 GLN A C 1
ATOM 661 O O . GLN A 1 84 ? -13.101 -18.656 33.060 1.00 91.38 84 GLN A O 1
ATOM 666 N N . MET A 1 85 ? -14.048 -16.696 33.647 1.00 93.25 85 MET A N 1
ATOM 667 C CA . MET A 1 85 ? -15.332 -17.242 34.083 1.00 93.25 85 MET A CA 1
ATOM 668 C C . MET A 1 85 ? -16.143 -17.822 32.921 1.00 93.25 85 MET A C 1
ATOM 670 O O . MET A 1 85 ? -16.206 -17.250 31.817 1.00 93.25 85 MET A O 1
ATOM 674 N N . GLU A 1 86 ? -16.824 -18.925 33.213 1.00 91.62 86 GLU A N 1
ATOM 675 C CA . GLU A 1 86 ? -17.818 -19.508 32.317 1.00 91.62 86 GLU A CA 1
ATOM 676 C C . GLU A 1 86 ? -19.096 -18.650 32.294 1.00 91.62 86 GLU A C 1
ATOM 678 O O . GLU A 1 86 ? -19.411 -17.980 33.278 1.00 91.62 86 GLU A O 1
ATOM 683 N N . PRO A 1 87 ? -19.881 -18.650 31.198 1.00 86.94 87 PRO A N 1
ATOM 684 C CA . PRO A 1 87 ? -21.087 -17.825 31.095 1.00 86.94 87 PRO A CA 1
ATOM 685 C C . PRO A 1 87 ? -22.100 -18.028 32.229 1.00 86.94 87 PRO A C 1
ATOM 687 O O . PRO A 1 87 ? -22.803 -17.090 32.581 1.00 86.94 87 PRO A O 1
ATOM 690 N N . THR A 1 88 ? -22.166 -19.229 32.809 1.00 90.06 88 THR A N 1
ATOM 691 C CA . THR A 1 88 ? -23.064 -19.571 33.925 1.00 90.06 88 THR A CA 1
ATOM 692 C C . THR A 1 88 ? -22.654 -18.955 35.262 1.00 90.06 88 THR A C 1
ATOM 694 O O . THR A 1 88 ? -23.458 -18.931 36.185 1.00 90.06 88 THR A O 1
ATOM 697 N N . GLU A 1 89 ? -21.409 -18.495 35.383 1.00 91.06 89 GLU A N 1
ATOM 698 C CA . GLU A 1 89 ? -20.864 -17.863 36.593 1.00 91.06 89 GLU A CA 1
ATOM 699 C C . GLU A 1 89 ? -20.999 -16.334 36.554 1.00 91.06 89 GLU A C 1
ATOM 701 O O . GLU A 1 89 ? -20.744 -15.658 37.550 1.00 91.06 89 GLU A O 1
ATOM 706 N N . LEU A 1 90 ? -21.383 -15.781 35.400 1.00 93.38 90 LEU A N 1
ATOM 707 C CA . LEU A 1 90 ? -21.550 -14.348 35.211 1.00 93.38 90 LEU A CA 1
ATOM 708 C C . LEU A 1 90 ? -22.888 -13.882 35.777 1.00 93.38 90 LEU A C 1
ATOM 710 O O . LEU A 1 90 ? -23.923 -14.524 35.602 1.00 93.38 90 LEU A O 1
ATOM 714 N N . ILE A 1 91 ? -22.871 -12.703 36.388 1.00 93.75 91 ILE A N 1
ATOM 715 C CA . ILE A 1 91 ? -24.087 -12.004 36.784 1.00 93.75 91 ILE A CA 1
ATOM 716 C C . ILE A 1 91 ? -24.688 -11.382 35.525 1.00 93.75 91 ILE A C 1
ATOM 718 O O . ILE A 1 91 ? -24.050 -10.559 34.858 1.00 93.75 91 ILE A O 1
ATOM 722 N N . SER A 1 92 ? -25.915 -11.790 35.200 1.00 93.38 92 SER A N 1
ATOM 723 C CA . SER A 1 92 ? -26.646 -11.249 34.059 1.00 93.38 92 SER A CA 1
ATOM 724 C C . SER A 1 92 ? -26.894 -9.759 34.241 1.00 93.38 92 SER A C 1
ATOM 726 O O . SER A 1 92 ? -27.336 -9.305 35.297 1.00 93.38 92 SER A O 1
ATOM 728 N N . MET A 1 93 ? -26.619 -8.994 33.191 1.00 94.44 93 MET A N 1
ATOM 729 C CA . MET A 1 93 ? -26.901 -7.568 33.190 1.00 94.44 93 MET A CA 1
ATOM 730 C C . MET A 1 93 ? -28.420 -7.317 33.248 1.00 94.44 93 MET A C 1
ATOM 732 O O . MET A 1 93 ? -29.157 -7.953 32.489 1.00 94.44 93 MET A O 1
ATOM 736 N N . PRO A 1 94 ? -28.904 -6.371 34.078 1.00 94.62 94 PRO A N 1
ATOM 737 C CA . PRO A 1 94 ? -30.319 -6.026 34.129 1.00 94.62 94 PRO A CA 1
ATOM 738 C C . PRO A 1 94 ? -30.854 -5.616 32.753 1.00 94.62 94 PRO A C 1
ATOM 740 O O . PRO A 1 94 ? -30.221 -4.825 32.048 1.00 94.62 94 PRO A O 1
ATOM 743 N N . GLU A 1 95 ? -32.044 -6.103 32.390 1.00 92.12 95 GLU A N 1
ATOM 744 C CA . GLU A 1 95 ? -32.651 -5.857 31.071 1.00 92.12 95 GLU A CA 1
ATOM 745 C C . GLU A 1 95 ? -32.797 -4.361 30.771 1.00 92.12 95 GLU A C 1
ATOM 747 O O . GLU A 1 95 ? -32.450 -3.911 29.682 1.00 92.12 95 GLU A O 1
ATOM 752 N N . VAL A 1 96 ? -33.188 -3.566 31.771 1.00 93.31 96 VAL A N 1
ATOM 753 C CA . VAL A 1 96 ? -33.324 -2.105 31.647 1.00 93.31 96 VAL A CA 1
ATOM 754 C C . VAL A 1 96 ? -32.001 -1.447 31.241 1.00 93.31 96 VAL A C 1
ATOM 756 O O . VAL A 1 96 ? -31.980 -0.555 30.392 1.00 93.31 96 VAL A O 1
ATOM 759 N N . LEU A 1 97 ? -30.877 -1.895 31.809 1.00 93.19 97 LEU A N 1
ATOM 760 C CA . LEU A 1 97 ? -29.557 -1.389 31.435 1.00 93.19 97 LEU A CA 1
ATOM 761 C C . LEU A 1 97 ? -29.188 -1.848 30.020 1.00 93.19 97 LEU A C 1
ATOM 763 O O . LEU A 1 97 ? -28.693 -1.054 29.221 1.00 93.19 97 LEU A O 1
ATOM 767 N N . ALA A 1 98 ? -29.468 -3.106 29.674 1.00 91.62 98 ALA A N 1
ATOM 768 C CA . ALA A 1 98 ? -29.230 -3.622 28.330 1.00 91.62 98 ALA A CA 1
ATOM 769 C C . ALA A 1 98 ? -29.986 -2.818 27.260 1.00 91.62 98 ALA A C 1
ATOM 771 O O . ALA A 1 98 ? -29.383 -2.411 26.265 1.00 91.62 98 ALA A O 1
ATOM 772 N N . GLU A 1 99 ? -31.265 -2.519 27.487 1.00 90.94 99 GLU A N 1
ATOM 773 C CA . GLU A 1 99 ? -32.092 -1.698 26.599 1.00 90.94 99 GLU A CA 1
ATOM 774 C C . GLU A 1 99 ? -31.536 -0.279 26.435 1.00 90.94 99 GLU A C 1
ATOM 776 O O . GLU A 1 99 ? -31.428 0.219 25.311 1.00 90.94 99 GLU A O 1
ATOM 781 N N . GLN A 1 100 ? -31.093 0.354 27.526 1.00 90.81 100 GLN A N 1
ATOM 782 C CA . GLN A 1 100 ? -30.465 1.679 27.479 1.00 90.81 100 GLN A CA 1
ATOM 783 C C . GLN A 1 100 ? -29.185 1.682 26.630 1.00 90.81 100 GLN A C 1
ATOM 785 O O . GLN A 1 100 ? -28.980 2.570 25.795 1.00 90.81 100 GLN A O 1
ATOM 790 N N . LEU A 1 101 ? -28.325 0.674 26.794 1.00 91.81 101 LEU A N 1
ATOM 791 C CA . LEU A 1 101 ? -27.096 0.540 26.007 1.00 91.81 101 LEU A CA 1
ATOM 792 C C . LEU A 1 101 ? -27.393 0.245 24.527 1.00 91.81 101 LEU A C 1
ATOM 794 O O . LEU A 1 101 ? -26.686 0.746 23.641 1.00 91.81 101 LEU A O 1
ATOM 798 N N . LEU A 1 102 ? -28.444 -0.538 24.257 1.00 90.31 102 LEU A N 1
ATOM 799 C CA . LEU A 1 102 ? -28.916 -0.878 22.914 1.00 90.31 102 LEU A CA 1
ATOM 800 C C . LEU A 1 102 ? -29.528 0.321 22.185 1.00 90.31 102 LEU A C 1
ATOM 802 O O . LEU A 1 102 ? -29.291 0.466 20.985 1.00 90.31 102 LEU A O 1
ATOM 806 N N . ALA A 1 103 ? -30.229 1.220 22.879 1.00 87.12 103 ALA A N 1
ATOM 807 C CA . ALA A 1 103 ? -30.780 2.439 22.280 1.00 87.12 103 ALA A CA 1
ATOM 808 C C . ALA A 1 103 ? -29.686 3.312 21.627 1.00 87.12 103 ALA A C 1
ATOM 810 O O . ALA A 1 103 ? -29.901 3.943 20.592 1.00 87.12 103 ALA A O 1
ATOM 811 N N . GLY A 1 104 ? -28.462 3.288 22.170 1.00 78.50 104 GLY A N 1
ATOM 812 C CA . GLY A 1 104 ? -27.301 3.976 21.595 1.00 78.50 104 GLY A CA 1
ATOM 813 C C . GLY A 1 104 ? -26.698 3.316 20.342 1.00 78.50 104 GLY A C 1
ATOM 814 O O . GLY A 1 104 ? -25.851 3.924 19.678 1.00 78.50 104 GLY A O 1
ATOM 815 N N . VAL A 1 105 ? -27.100 2.087 19.995 1.00 86.00 105 VAL A N 1
ATOM 816 C CA . VAL A 1 105 ? -26.493 1.303 18.907 1.00 86.00 105 VAL A CA 1
ATOM 817 C C . VAL A 1 105 ? -26.830 1.862 17.535 1.00 86.00 105 VAL A C 1
ATOM 819 O O . VAL A 1 105 ? -25.934 1.968 16.699 1.00 86.00 105 VAL A O 1
ATOM 822 N N . GLU A 1 106 ? -28.087 2.213 17.277 1.00 78.12 106 GLU A N 1
ATOM 823 C CA . GLU A 1 106 ? -28.524 2.620 15.934 1.00 78.12 106 GLU A CA 1
ATOM 824 C C . GLU A 1 106 ? -27.897 3.957 15.534 1.00 78.12 106 GLU A C 1
ATOM 826 O O . GLU A 1 106 ? -27.218 4.047 14.508 1.00 78.12 106 GLU A O 1
ATOM 831 N N . ALA A 1 107 ? -27.969 4.949 16.425 1.00 73.00 107 ALA A N 1
ATOM 832 C CA . ALA A 1 107 ? -27.302 6.237 16.246 1.00 73.00 107 ALA A CA 1
ATOM 833 C C . ALA A 1 107 ? -25.765 6.109 16.166 1.00 73.00 107 ALA A C 1
ATOM 835 O O . ALA A 1 107 ? -25.097 6.893 15.483 1.00 73.00 107 ALA A O 1
ATOM 836 N N . GLY A 1 108 ? -25.179 5.127 16.860 1.00 78.75 108 GLY A N 1
ATOM 837 C CA . GLY A 1 108 ? -23.750 4.825 16.791 1.00 78.75 108 GLY A CA 1
ATOM 838 C C . GLY A 1 108 ? -23.340 4.135 15.487 1.00 78.75 108 GLY A C 1
ATOM 839 O O . GLY A 1 108 ? -22.273 4.426 14.941 1.00 78.75 108 GLY A O 1
ATOM 840 N N . ALA A 1 109 ? -24.185 3.249 14.959 1.00 85.06 109 ALA A N 1
ATOM 841 C CA . ALA A 1 109 ? -23.896 2.410 13.802 1.00 85.06 109 ALA A CA 1
ATOM 842 C C . ALA A 1 109 ? -23.669 3.225 12.528 1.00 85.06 109 ALA A C 1
ATOM 844 O O . ALA A 1 109 ? -22.714 2.948 11.797 1.00 85.06 109 ALA A O 1
ATOM 845 N N . GLU A 1 110 ? -24.496 4.242 12.280 1.00 85.38 110 GLU A N 1
ATOM 846 C CA . GLU A 1 110 ? -24.341 5.125 11.119 1.00 85.38 110 GLU A CA 1
ATOM 847 C C . GLU A 1 110 ? -23.033 5.916 11.188 1.00 85.38 110 GLU A C 1
ATOM 849 O O . GLU A 1 110 ? -22.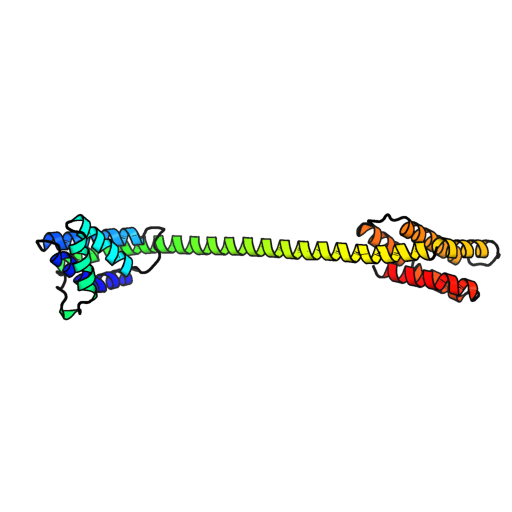229 5.893 10.252 1.00 85.38 110 GLU A O 1
ATOM 854 N N . ARG A 1 111 ? -22.756 6.546 12.338 1.00 84.50 111 ARG A N 1
ATOM 855 C CA . ARG A 1 111 ? -21.537 7.347 12.543 1.00 84.50 111 ARG A CA 1
ATOM 856 C C . ARG A 1 111 ? -20.272 6.501 12.428 1.00 84.50 111 ARG A C 1
ATOM 858 O O . ARG A 1 111 ? -19.294 6.920 11.807 1.00 84.50 111 ARG A O 1
ATOM 865 N N . ILE A 1 112 ? -20.276 5.300 13.010 1.00 85.81 112 ILE A N 1
ATOM 866 C CA . ILE A 1 112 ? -19.152 4.358 12.930 1.00 85.81 112 ILE A CA 1
ATOM 867 C C . ILE A 1 112 ? -18.987 3.848 11.494 1.00 85.81 112 ILE A C 1
ATOM 869 O O . ILE A 1 112 ? -17.860 3.775 11.000 1.00 85.81 112 ILE A O 1
ATOM 873 N N . GLY A 1 113 ? -20.091 3.556 10.801 1.00 84.44 113 GLY A N 1
ATOM 874 C CA . GLY A 1 113 ? -20.100 3.183 9.388 1.00 84.44 113 GLY A CA 1
ATOM 875 C C . GLY A 1 113 ? -19.449 4.244 8.502 1.00 84.44 113 GLY A C 1
ATOM 876 O O . GLY A 1 113 ? -18.515 3.933 7.758 1.00 84.44 113 GLY A O 1
ATOM 877 N N . ALA A 1 114 ? -19.866 5.504 8.638 1.00 84.44 114 ALA A N 1
ATOM 878 C CA . ALA A 1 114 ? -19.294 6.628 7.902 1.00 84.44 114 ALA A CA 1
ATOM 879 C C . ALA A 1 114 ? -17.792 6.794 8.189 1.00 84.44 114 ALA A C 1
ATOM 881 O O . ALA A 1 114 ? -16.975 6.843 7.266 1.00 84.44 114 ALA A O 1
ATOM 882 N N . ALA A 1 115 ? -17.396 6.786 9.466 1.00 83.44 115 ALA A N 1
ATOM 883 C CA . ALA A 1 115 ? -15.994 6.920 9.859 1.00 83.44 115 ALA A CA 1
ATOM 884 C C . ALA A 1 115 ? -15.114 5.766 9.339 1.00 83.44 115 ALA A C 1
ATOM 886 O O . ALA A 1 115 ? -13.946 5.980 8.993 1.00 83.44 115 ALA A O 1
ATOM 887 N N . TYR A 1 116 ? -15.660 4.548 9.261 1.00 84.50 116 TYR A N 1
ATOM 888 C CA . TYR A 1 116 ? -14.982 3.395 8.672 1.00 84.50 116 TYR A CA 1
ATOM 889 C C . TYR A 1 116 ? -14.804 3.551 7.157 1.00 84.50 116 TYR A C 1
ATOM 891 O O . TYR A 1 116 ? -13.715 3.291 6.636 1.00 84.50 116 TYR A O 1
ATOM 899 N N . GLN A 1 117 ? -15.832 4.020 6.441 1.00 85.19 117 GLN A N 1
ATOM 900 C CA . GLN A 1 117 ? -15.734 4.243 4.998 1.00 85.19 117 GLN A CA 1
ATOM 901 C C . GLN A 1 117 ? -14.680 5.297 4.641 1.00 85.19 117 GLN A C 1
ATOM 903 O O . GLN A 1 117 ? -13.868 5.057 3.743 1.00 85.19 117 GLN A O 1
ATOM 908 N N . VAL A 1 118 ? -14.633 6.417 5.373 1.00 83.19 118 VAL A N 1
ATOM 909 C CA . VAL A 1 118 ? -13.618 7.467 5.170 1.00 83.19 118 VAL A CA 1
ATOM 910 C C . VAL A 1 118 ? -12.210 6.899 5.359 1.00 83.19 118 VAL A C 1
ATOM 912 O O . VAL A 1 118 ? -11.348 7.073 4.497 1.00 83.19 118 VAL A O 1
ATOM 915 N N . ARG A 1 119 ? -11.980 6.133 6.432 1.00 82.00 119 ARG A N 1
ATOM 916 C CA . ARG A 1 119 ? -10.684 5.481 6.680 1.00 82.00 119 ARG A CA 1
ATOM 917 C C . ARG A 1 119 ? -10.295 4.505 5.581 1.00 82.00 119 ARG A C 1
ATOM 919 O O . ARG A 1 119 ? -9.166 4.536 5.099 1.00 82.00 119 ARG A O 1
ATOM 926 N N . ARG A 1 120 ? -11.231 3.662 5.143 1.00 81.38 120 ARG A N 1
ATOM 927 C CA . ARG A 1 120 ? -10.980 2.687 4.074 1.00 81.38 120 ARG A CA 1
ATOM 928 C C . ARG A 1 120 ? -10.682 3.366 2.736 1.00 81.38 120 ARG A C 1
ATOM 930 O O . ARG A 1 120 ? -9.966 2.788 1.918 1.00 81.38 120 ARG A O 1
ATOM 937 N N . ARG A 1 121 ? -11.231 4.560 2.492 1.00 80.88 121 ARG A N 1
ATOM 938 C CA . ARG A 1 121 ? -10.904 5.374 1.315 1.00 80.88 121 ARG A CA 1
ATOM 939 C C . ARG A 1 121 ? -9.485 5.931 1.423 1.00 80.88 121 ARG A C 1
ATOM 941 O O . ARG A 1 121 ? -8.703 5.712 0.507 1.00 80.88 121 ARG A O 1
ATOM 948 N N . VAL A 1 122 ? -9.124 6.553 2.547 1.00 79.19 122 VAL A N 1
ATOM 949 C CA . VAL A 1 122 ? -7.781 7.133 2.731 1.00 79.19 122 VAL A CA 1
ATOM 950 C C . VAL A 1 122 ? -6.679 6.075 2.712 1.00 79.19 122 VAL A C 1
ATOM 952 O O . VAL A 1 122 ? -5.667 6.286 2.057 1.00 79.19 122 VAL A O 1
ATOM 955 N N . LEU A 1 123 ? -6.883 4.912 3.336 1.00 77.69 123 LEU A N 1
ATOM 956 C CA . LEU A 1 123 ? -5.909 3.814 3.270 1.00 77.69 123 LEU A CA 1
ATOM 957 C C . LEU A 1 123 ? -5.697 3.312 1.838 1.00 77.69 123 LEU A C 1
ATOM 959 O O . LEU A 1 123 ? -4.560 3.090 1.434 1.00 77.69 123 LEU A O 1
ATOM 963 N N . ARG A 1 124 ? -6.774 3.163 1.055 1.00 73.31 124 ARG A N 1
ATOM 964 C CA . ARG A 1 124 ? -6.665 2.751 -0.352 1.00 73.31 124 ARG A CA 1
ATOM 965 C C . ARG A 1 124 ? -5.935 3.788 -1.198 1.00 73.31 124 ARG A C 1
ATOM 967 O O . ARG A 1 124 ? -5.055 3.413 -1.961 1.00 73.31 124 ARG A O 1
ATOM 974 N N . VAL A 1 125 ? -6.270 5.068 -1.040 1.00 74.50 125 VAL A N 1
ATOM 975 C CA . VAL A 1 125 ? -5.610 6.159 -1.776 1.00 74.50 125 VAL A CA 1
ATOM 976 C C . VAL A 1 125 ? -4.138 6.277 -1.374 1.00 74.50 125 VAL A C 1
ATOM 978 O O . VAL A 1 125 ? -3.283 6.395 -2.244 1.00 74.50 125 VAL A O 1
ATOM 981 N N . GLY A 1 126 ? -3.821 6.171 -0.081 1.00 66.31 126 GLY A N 1
ATOM 982 C CA . GLY A 1 126 ? -2.445 6.224 0.415 1.00 66.31 126 GLY A CA 1
ATOM 983 C C . GLY A 1 126 ? -1.579 5.068 -0.090 1.00 66.31 126 GLY A C 1
ATOM 984 O O . GLY A 1 126 ? -0.463 5.299 -0.545 1.00 66.31 126 GLY A O 1
ATOM 985 N N . LEU A 1 127 ? -2.100 3.835 -0.074 1.00 70.75 127 LEU A N 1
ATOM 986 C CA . LEU A 1 127 ? -1.391 2.670 -0.619 1.00 70.75 127 LEU A CA 1
ATOM 987 C C . LEU A 1 127 ? -1.197 2.770 -2.135 1.00 70.75 127 LEU A C 1
ATOM 989 O O . LEU A 1 127 ? -0.111 2.468 -2.623 1.00 70.75 127 LEU A O 1
ATOM 993 N N . ALA A 1 128 ? -2.216 3.225 -2.869 1.00 65.69 128 ALA A N 1
ATOM 994 C CA . ALA A 1 128 ? -2.102 3.452 -4.307 1.00 65.69 128 ALA A CA 1
ATOM 995 C C . ALA A 1 128 ? -1.034 4.514 -4.623 1.00 65.69 128 ALA A C 1
ATOM 997 O O . ALA A 1 128 ? -0.188 4.285 -5.483 1.00 65.69 128 ALA A O 1
ATOM 998 N N . GLY A 1 129 ? -1.012 5.623 -3.874 1.00 68.38 129 GLY A N 1
ATOM 999 C CA . GLY A 1 129 ? 0.012 6.661 -4.006 1.00 68.38 129 GLY A CA 1
ATOM 1000 C C . GLY A 1 129 ? 1.428 6.139 -3.737 1.00 68.38 129 GLY A C 1
ATOM 1001 O O . GLY A 1 129 ? 2.346 6.384 -4.520 1.00 68.38 129 GLY A O 1
ATOM 1002 N N . LEU A 1 130 ? 1.610 5.345 -2.676 1.00 76.88 130 LEU A N 1
ATOM 1003 C CA . LEU A 1 130 ? 2.904 4.734 -2.358 1.00 76.88 130 LEU A CA 1
ATOM 1004 C C . LEU A 1 130 ? 3.377 3.778 -3.467 1.00 76.88 130 LEU A C 1
ATOM 1006 O O . LEU A 1 130 ? 4.549 3.811 -3.849 1.00 76.88 130 LEU A O 1
ATOM 1010 N N . ALA A 1 131 ? 2.467 2.961 -4.004 1.00 67.88 131 ALA A N 1
ATOM 1011 C CA . ALA A 1 131 ? 2.755 2.039 -5.100 1.00 67.88 131 ALA A CA 1
ATOM 1012 C C . ALA A 1 131 ? 3.168 2.784 -6.378 1.00 67.88 131 ALA A C 1
ATOM 1014 O O . ALA A 1 131 ? 4.122 2.385 -7.043 1.00 67.88 131 ALA A O 1
ATOM 1015 N N . THR A 1 132 ? 2.508 3.904 -6.699 1.00 79.88 132 THR A N 1
ATOM 1016 C CA . THR A 1 132 ? 2.892 4.719 -7.860 1.00 79.88 132 THR A CA 1
ATOM 1017 C C . THR A 1 132 ? 4.288 5.312 -7.712 1.00 79.88 132 THR A C 1
ATOM 1019 O O . THR A 1 132 ? 5.085 5.195 -8.637 1.00 79.88 132 THR A O 1
ATOM 1022 N N . VAL A 1 133 ? 4.627 5.861 -6.539 1.00 76.00 133 VAL A N 1
ATOM 1023 C CA . VAL A 1 133 ? 5.948 6.464 -6.295 1.00 76.00 133 VAL A CA 1
ATOM 1024 C C . VAL A 1 133 ? 7.056 5.417 -6.406 1.00 76.00 133 VAL A C 1
ATOM 1026 O O . VAL A 1 133 ? 8.061 5.641 -7.083 1.00 76.00 133 VAL A O 1
ATOM 1029 N N . THR A 1 134 ? 6.859 4.244 -5.800 1.00 74.81 134 THR A N 1
ATOM 1030 C CA . THR A 1 134 ? 7.835 3.145 -5.872 1.00 74.81 134 THR A CA 1
ATOM 1031 C C . THR A 1 134 ? 8.007 2.614 -7.293 1.00 74.81 134 THR A C 1
ATOM 1033 O O . THR A 1 134 ? 9.144 2.446 -7.733 1.00 74.81 134 THR A O 1
ATOM 1036 N N . ALA A 1 135 ? 6.919 2.425 -8.045 1.00 79.44 135 ALA A N 1
ATOM 1037 C CA . ALA A 1 135 ? 6.995 2.003 -9.442 1.00 79.44 135 ALA A CA 1
ATOM 1038 C C . ALA A 1 135 ? 7.740 3.027 -10.313 1.00 79.44 135 ALA A C 1
ATOM 1040 O O . ALA A 1 135 ? 8.612 2.647 -11.096 1.00 79.44 135 ALA A O 1
ATOM 1041 N N . THR A 1 136 ? 7.462 4.325 -10.143 1.00 80.38 136 THR A N 1
ATOM 1042 C CA . THR A 1 136 ? 8.152 5.382 -10.900 1.00 80.38 136 THR A CA 1
ATOM 1043 C C . THR A 1 136 ? 9.640 5.462 -10.574 1.00 80.38 136 THR A C 1
ATOM 1045 O O . THR A 1 136 ? 10.455 5.591 -11.485 1.00 80.38 136 THR A O 1
ATOM 1048 N N . ALA A 1 137 ? 10.015 5.330 -9.298 1.00 80.31 137 ALA A N 1
ATOM 1049 C CA . ALA A 1 137 ? 11.415 5.344 -8.888 1.00 80.31 137 ALA A CA 1
ATOM 1050 C C . ALA A 1 137 ? 12.181 4.146 -9.468 1.00 80.31 137 ALA A C 1
ATOM 1052 O O . ALA A 1 137 ? 13.290 4.300 -9.982 1.00 80.31 137 ALA A O 1
ATOM 1053 N N . LEU A 1 138 ? 11.572 2.957 -9.441 1.00 83.19 138 LEU A N 1
ATOM 1054 C CA . LEU A 1 138 ? 12.174 1.753 -10.003 1.00 83.19 138 LEU A CA 1
ATOM 1055 C C . LEU A 1 138 ? 12.337 1.862 -11.526 1.00 83.19 138 LEU A C 1
ATOM 1057 O O . LEU A 1 138 ? 13.416 1.573 -12.040 1.00 83.19 138 LEU A O 1
ATOM 1061 N N . ALA A 1 139 ? 11.319 2.355 -12.237 1.00 81.81 139 ALA A N 1
ATOM 1062 C CA . ALA A 1 139 ? 11.385 2.570 -13.682 1.00 81.81 139 ALA A CA 1
ATOM 1063 C C . ALA A 1 139 ? 12.491 3.567 -14.074 1.00 81.81 139 ALA A C 1
ATOM 1065 O O . ALA A 1 139 ? 13.284 3.281 -14.971 1.00 81.81 139 ALA A O 1
ATOM 1066 N N . LEU A 1 140 ? 12.597 4.697 -13.365 1.00 87.50 140 LEU A N 1
ATOM 1067 C CA . LEU A 1 140 ? 13.660 5.687 -13.581 1.00 87.50 140 LEU A CA 1
ATOM 1068 C C . LEU A 1 140 ? 15.055 5.098 -13.344 1.00 87.50 140 LEU A C 1
ATOM 1070 O O . LEU A 1 140 ? 15.980 5.365 -14.108 1.00 87.50 140 LEU A O 1
ATOM 1074 N N . THR A 1 141 ? 15.200 4.268 -12.312 1.00 79.12 141 THR A N 1
ATOM 1075 C CA . THR A 1 141 ? 16.481 3.634 -11.972 1.00 79.12 141 THR A CA 1
ATOM 1076 C C . THR A 1 141 ? 16.903 2.641 -13.056 1.00 79.12 141 THR A C 1
ATOM 1078 O O . THR A 1 141 ? 18.045 2.671 -13.510 1.00 79.12 141 THR A O 1
ATOM 1081 N N . VAL A 1 142 ? 15.976 1.796 -13.522 1.00 80.88 142 VAL A N 1
ATOM 1082 C CA . VAL A 1 142 ? 16.226 0.851 -14.624 1.00 80.88 142 VAL A CA 1
ATOM 1083 C C . VAL A 1 142 ? 16.607 1.596 -15.904 1.00 80.88 142 VAL A C 1
ATOM 1085 O O . VAL A 1 142 ? 17.581 1.223 -16.555 1.00 80.88 142 VAL A O 1
ATOM 1088 N N . TRP A 1 143 ? 15.893 2.673 -16.237 1.00 84.38 143 TRP A N 1
ATOM 1089 C CA . TRP A 1 143 ? 16.200 3.494 -17.406 1.00 84.38 143 TRP A CA 1
ATOM 1090 C C . TRP A 1 143 ? 17.608 4.106 -17.330 1.00 84.38 143 TRP A C 1
ATOM 1092 O O . TRP A 1 143 ? 18.381 3.970 -18.277 1.00 84.38 143 TRP A O 1
ATOM 1102 N N . LEU A 1 144 ? 17.992 4.685 -16.186 1.00 76.50 144 LEU A N 1
ATOM 1103 C CA . LEU A 1 144 ? 19.338 5.236 -15.977 1.00 76.50 144 LEU A CA 1
ATOM 1104 C C . LEU A 1 144 ? 20.438 4.176 -16.141 1.00 76.50 144 LEU A C 1
ATOM 1106 O O . LEU A 1 144 ? 21.465 4.440 -16.769 1.00 76.50 144 LEU A O 1
ATOM 1110 N N . VAL A 1 145 ? 20.229 2.962 -15.627 1.00 74.44 145 VAL A N 1
ATOM 1111 C CA . VAL A 1 145 ? 21.186 1.853 -15.786 1.00 74.44 145 VAL A CA 1
ATOM 1112 C C . VAL A 1 145 ? 21.306 1.420 -17.249 1.00 74.44 145 VAL A C 1
ATOM 1114 O O . VAL A 1 145 ? 22.410 1.156 -17.723 1.00 74.44 145 VAL A O 1
ATOM 1117 N N . MET A 1 146 ? 20.195 1.359 -17.986 1.00 71.19 146 MET A N 1
ATOM 1118 C CA . MET A 1 146 ? 20.225 1.001 -19.407 1.00 71.19 146 MET A CA 1
ATOM 1119 C C . MET A 1 146 ? 20.971 2.048 -20.240 1.00 71.19 146 MET A C 1
ATOM 1121 O O . MET A 1 146 ? 21.850 1.685 -21.020 1.00 71.19 146 MET A O 1
ATOM 1125 N N . VAL A 1 147 ? 20.679 3.336 -20.031 1.00 68.81 147 VAL A N 1
ATOM 1126 C CA . VAL A 1 147 ? 21.326 4.441 -20.760 1.00 68.81 147 VAL A CA 1
ATOM 1127 C C . VAL A 1 147 ? 22.828 4.496 -20.472 1.00 68.81 147 VAL A C 1
ATOM 1129 O O . VAL A 1 147 ? 23.631 4.621 -21.395 1.00 68.81 147 VAL A O 1
ATOM 1132 N N . THR A 1 148 ? 23.228 4.354 -19.207 1.00 64.81 148 THR A N 1
ATOM 1133 C CA . THR A 1 148 ? 24.651 4.383 -18.824 1.00 64.81 148 THR A CA 1
ATOM 1134 C C . THR A 1 148 ? 25.429 3.191 -19.383 1.00 64.81 148 THR A C 1
ATOM 1136 O O . THR A 1 148 ? 26.536 3.376 -19.886 1.00 64.81 148 THR A O 1
ATOM 1139 N N . ARG A 1 149 ? 24.844 1.984 -19.381 1.00 59.72 149 ARG A N 1
ATOM 1140 C CA . ARG A 1 149 ? 25.468 0.797 -19.992 1.00 59.72 149 ARG A CA 1
ATOM 1141 C C . ARG A 1 149 ? 25.592 0.898 -21.508 1.00 59.72 149 ARG A C 1
ATOM 1143 O O . ARG A 1 149 ? 26.612 0.490 -22.056 1.00 59.72 149 ARG A O 1
ATOM 1150 N N . GLN A 1 150 ? 24.579 1.424 -22.194 1.00 60.62 150 GLN A N 1
ATOM 1151 C CA . GLN A 1 150 ? 24.660 1.626 -23.642 1.00 60.62 150 GLN A CA 1
ATOM 1152 C C . GLN A 1 150 ? 25.759 2.631 -23.989 1.00 60.62 150 GLN A C 1
ATOM 1154 O O . GLN A 1 150 ? 26.611 2.325 -24.817 1.00 60.62 150 GLN A O 1
ATOM 1159 N N . ALA A 1 151 ? 25.818 3.766 -23.286 1.00 59.44 151 ALA A N 1
ATOM 1160 C CA . ALA A 1 151 ? 26.859 4.766 -23.501 1.00 59.44 151 ALA A CA 1
ATOM 1161 C C . ALA A 1 151 ? 28.278 4.193 -23.323 1.00 59.44 151 ALA A C 1
ATOM 1163 O O . ALA A 1 151 ? 29.155 4.486 -24.135 1.00 59.44 151 ALA A O 1
ATOM 1164 N N . SER A 1 152 ? 28.500 3.335 -22.317 1.00 61.06 152 SER A N 1
ATOM 1165 C CA . SER A 1 152 ? 29.819 2.736 -22.079 1.00 61.06 152 SER A CA 1
ATOM 1166 C C . SER A 1 152 ? 30.231 1.728 -23.156 1.00 61.06 152 SER A C 1
ATOM 1168 O O . SER A 1 152 ? 31.393 1.697 -23.545 1.00 61.06 152 SER A O 1
ATOM 1170 N N . VAL A 1 153 ? 29.299 0.910 -23.660 1.00 63.84 153 VAL A N 1
ATOM 1171 C CA . VAL A 1 153 ? 29.611 -0.083 -24.706 1.00 63.84 153 VAL A CA 1
ATOM 1172 C C . VAL A 1 153 ? 29.929 0.611 -26.029 1.00 63.84 153 VAL A C 1
ATOM 1174 O O . VAL A 1 153 ? 30.921 0.270 -26.670 1.00 63.84 153 VAL A O 1
ATOM 1177 N N . THR A 1 154 ? 29.148 1.624 -26.410 1.00 64.19 154 THR A N 1
ATOM 1178 C CA . THR A 1 154 ? 29.374 2.365 -27.659 1.00 64.19 154 THR A CA 1
ATOM 1179 C C . THR A 1 154 ? 30.724 3.092 -27.653 1.00 64.19 154 THR A C 1
ATOM 1181 O O . THR A 1 154 ? 31.436 3.071 -28.653 1.00 64.19 154 THR A O 1
ATOM 1184 N N . GLN A 1 155 ? 31.127 3.676 -26.517 1.00 67.81 155 GLN A N 1
ATOM 1185 C CA . GLN A 1 155 ? 32.438 4.324 -26.382 1.00 67.81 155 GLN A CA 1
ATOM 1186 C C . GLN A 1 155 ? 33.608 3.345 -26.541 1.00 67.81 155 GLN A C 1
ATOM 1188 O O . GLN A 1 155 ? 34.605 3.689 -27.173 1.00 67.81 155 GLN A O 1
ATOM 1193 N N . VAL A 1 156 ? 33.493 2.128 -25.996 1.00 71.06 156 VAL A N 1
ATOM 1194 C CA . VAL A 1 156 ? 34.555 1.115 -26.096 1.00 71.06 156 VAL A CA 1
ATOM 1195 C C . VAL A 1 156 ? 34.730 0.643 -27.535 1.00 71.06 156 VAL A C 1
ATOM 1197 O O . VAL A 1 156 ? 35.859 0.613 -28.021 1.00 71.06 156 VAL A O 1
ATOM 1200 N N . VAL A 1 157 ? 33.640 0.316 -28.238 1.00 72.56 157 VAL A N 1
ATOM 1201 C CA . VAL A 1 157 ? 33.753 -0.185 -29.616 1.00 72.56 157 VAL A CA 1
ATOM 1202 C C . VAL A 1 157 ? 34.326 0.880 -30.545 1.00 72.56 157 VAL A C 1
ATOM 1204 O O . VAL A 1 157 ? 35.250 0.598 -31.305 1.00 72.56 157 VAL A O 1
ATOM 1207 N N . TRP A 1 158 ? 33.865 2.125 -30.433 1.00 77.56 158 TRP A N 1
ATOM 1208 C CA . TRP A 1 158 ? 34.408 3.201 -31.256 1.00 77.56 158 TRP A CA 1
ATOM 1209 C C . TRP A 1 158 ? 35.864 3.529 -30.932 1.00 77.56 158 TRP A C 1
ATOM 1211 O O . TRP A 1 158 ? 36.654 3.778 -31.839 1.00 77.56 158 TRP A O 1
ATOM 1221 N N . GLY A 1 159 ? 36.250 3.448 -29.655 1.00 77.31 159 GLY A N 1
ATOM 1222 C CA . GLY A 1 159 ? 37.651 3.538 -29.255 1.00 77.31 159 GLY A CA 1
ATOM 1223 C C . GLY A 1 159 ? 38.516 2.471 -29.935 1.00 77.31 159 GLY A C 1
ATOM 1224 O O . GLY A 1 159 ? 39.610 2.780 -30.401 1.00 77.31 159 GLY A O 1
ATOM 1225 N N . CYS A 1 160 ? 38.017 1.238 -30.068 1.00 81.62 160 CYS A N 1
ATOM 1226 C CA . CYS A 1 160 ? 38.711 0.169 -30.790 1.00 81.62 160 CYS A CA 1
ATOM 1227 C C . CYS A 1 160 ? 38.789 0.422 -32.305 1.00 81.62 160 CYS A C 1
ATOM 1229 O O . CYS A 1 160 ? 39.852 0.215 -32.893 1.00 81.62 160 CYS A O 1
ATOM 1231 N N . VAL A 1 161 ? 37.705 0.893 -32.935 1.00 83.31 161 VAL A N 1
ATOM 1232 C CA . VAL A 1 161 ? 37.695 1.269 -34.364 1.00 83.31 161 VAL A CA 1
ATOM 1233 C C . VAL A 1 161 ? 38.722 2.371 -34.620 1.00 83.31 161 VAL A C 1
ATOM 1235 O O . VAL A 1 161 ? 39.595 2.215 -35.472 1.00 83.31 161 VAL A O 1
ATOM 1238 N N . GLN A 1 162 ? 38.699 3.438 -33.821 1.00 85.00 162 GLN A N 1
ATOM 1239 C CA . GLN A 1 162 ? 39.652 4.540 -33.920 1.00 85.00 162 GLN A CA 1
ATOM 1240 C C . GLN A 1 162 ? 41.102 4.071 -33.734 1.00 85.00 1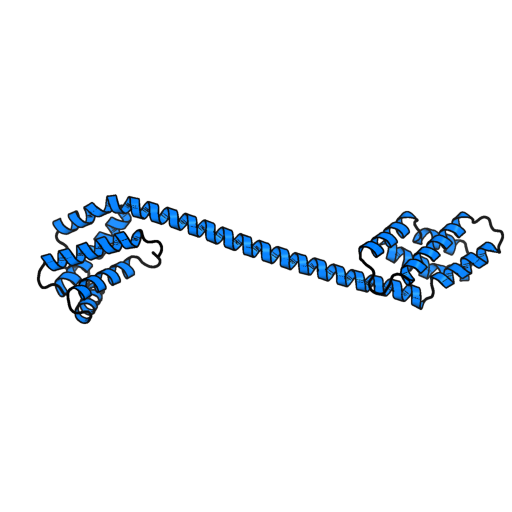62 GLN A C 1
ATOM 1242 O O . GLN A 1 162 ? 41.976 4.432 -34.522 1.00 85.00 162 GLN A O 1
ATOM 1247 N N . GLN A 1 163 ? 41.371 3.244 -32.720 1.00 83.94 163 GLN A N 1
ATOM 1248 C CA . GLN A 1 163 ? 42.712 2.707 -32.482 1.00 83.94 163 GLN A CA 1
ATOM 1249 C C . GLN A 1 163 ? 43.222 1.879 -33.664 1.00 83.94 163 GLN A C 1
ATOM 1251 O O . GLN A 1 163 ? 44.403 1.969 -33.985 1.00 83.94 163 GLN A O 1
ATOM 1256 N N . ARG A 1 164 ? 42.357 1.111 -34.338 1.00 83.81 164 ARG A N 1
ATOM 1257 C CA . ARG A 1 164 ? 42.733 0.349 -35.539 1.00 83.81 164 ARG A CA 1
ATOM 1258 C C . ARG A 1 164 ? 43.055 1.257 -36.721 1.00 83.81 164 ARG A C 1
ATOM 1260 O O . ARG A 1 164 ? 44.062 1.013 -37.379 1.00 83.81 164 ARG A O 1
ATOM 1267 N N . VAL A 1 165 ? 42.259 2.306 -36.949 1.00 84.75 165 VAL A N 1
ATOM 1268 C CA . VAL A 1 165 ? 42.530 3.303 -38.002 1.00 84.75 165 VAL A CA 1
ATOM 1269 C C . VAL A 1 165 ? 43.900 3.952 -37.797 1.00 84.75 165 VAL A C 1
ATOM 1271 O O . VAL A 1 165 ? 44.678 4.028 -38.743 1.00 84.75 165 VAL A O 1
ATOM 1274 N N . ILE A 1 166 ? 44.214 4.362 -36.561 1.00 84.06 166 ILE A N 1
ATOM 1275 C CA . ILE A 1 166 ? 45.489 5.012 -36.218 1.00 84.06 166 ILE A CA 1
ATOM 1276 C C . ILE A 1 166 ? 46.659 4.022 -36.290 1.00 84.06 166 ILE A C 1
ATOM 1278 O O . ILE A 1 166 ? 47.686 4.326 -36.886 1.00 84.06 166 ILE A O 1
ATOM 1282 N N . ALA A 1 167 ? 46.528 2.838 -35.685 1.00 84.38 167 ALA A N 1
ATOM 1283 C CA . ALA A 1 167 ? 47.626 1.876 -35.585 1.00 84.38 167 ALA A CA 1
ATOM 1284 C C . ALA A 1 167 ? 48.035 1.279 -36.939 1.00 84.38 167 ALA A C 1
ATOM 1286 O O . ALA A 1 167 ? 49.185 0.880 -37.101 1.00 84.38 167 ALA A O 1
ATOM 1287 N N . GLN A 1 168 ? 47.098 1.189 -37.886 1.00 84.81 168 GLN A N 1
ATOM 1288 C CA . GLN A 1 168 ? 47.344 0.653 -39.227 1.00 84.81 168 GLN A CA 1
ATOM 1289 C C . GLN A 1 168 ? 47.560 1.747 -40.280 1.00 84.81 168 GLN A C 1
ATOM 1291 O O . GLN A 1 168 ? 47.731 1.407 -41.446 1.00 84.81 168 GLN A O 1
ATOM 1296 N N . ASP A 1 169 ? 47.527 3.024 -39.883 1.00 84.56 169 ASP A N 1
ATOM 1297 C CA . ASP A 1 169 ? 47.607 4.189 -40.773 1.00 84.56 169 ASP A CA 1
ATOM 1298 C C . ASP A 1 169 ? 46.744 4.038 -42.040 1.00 84.56 169 ASP A C 1
ATOM 1300 O O . ASP A 1 169 ? 47.183 4.232 -43.175 1.00 84.56 169 ASP A O 1
ATOM 1304 N N . LEU A 1 170 ? 45.486 3.626 -41.843 1.00 84.62 170 LEU A N 1
ATOM 1305 C CA . LEU A 1 170 ? 44.568 3.356 -42.952 1.00 84.62 170 LEU A CA 1
ATOM 1306 C C . LEU A 1 170 ? 44.336 4.573 -43.867 1.00 84.62 170 LEU A C 1
ATOM 1308 O O . LEU A 1 170 ? 44.262 4.368 -45.080 1.00 84.62 170 LEU A O 1
ATOM 1312 N N . PRO A 1 171 ? 44.249 5.824 -43.361 1.00 85.50 171 PRO A N 1
ATOM 1313 C CA . PRO A 1 171 ? 44.197 6.999 -44.225 1.00 85.50 171 PRO A CA 1
ATOM 1314 C C . PRO A 1 171 ? 45.428 7.126 -45.126 1.00 85.50 171 PRO A C 1
ATOM 1316 O O . PRO A 1 171 ? 45.269 7.367 -46.322 1.00 85.50 171 PRO A O 1
ATOM 1319 N N . GLY A 1 172 ? 46.632 6.908 -44.581 1.00 82.69 172 GLY A N 1
ATOM 1320 C CA . GLY A 1 172 ? 47.883 6.935 -45.338 1.00 82.69 172 GLY A CA 1
ATOM 1321 C C . GLY A 1 172 ? 47.923 5.857 -46.419 1.00 82.69 172 GLY A C 1
ATOM 1322 O O . GLY A 1 172 ? 48.161 6.158 -47.587 1.00 82.69 172 GLY A O 1
ATOM 1323 N N . ALA A 1 173 ? 47.563 4.620 -46.066 1.00 81.81 173 ALA A N 1
ATOM 1324 C CA . ALA A 1 173 ? 47.534 3.498 -47.003 1.00 81.81 173 ALA A CA 1
ATOM 1325 C C . ALA A 1 173 ? 46.589 3.735 -48.196 1.00 81.81 173 ALA A C 1
ATOM 1327 O O . ALA A 1 173 ? 46.936 3.430 -49.338 1.00 81.81 173 ALA A O 1
ATOM 1328 N N . VAL A 1 174 ? 45.398 4.299 -47.961 1.00 82.31 174 VAL A N 1
ATOM 1329 C CA . VAL A 1 174 ? 44.463 4.642 -49.048 1.00 82.31 174 VAL A CA 1
ATOM 1330 C C . VAL A 1 174 ? 44.937 5.885 -49.808 1.00 82.31 174 VAL A C 1
ATOM 1332 O O . VAL A 1 174 ? 44.806 5.932 -51.030 1.00 82.31 174 VAL A O 1
ATOM 1335 N N . GLY A 1 175 ? 45.521 6.872 -49.123 1.00 82.69 175 GLY A N 1
ATOM 1336 C CA . GLY A 1 175 ? 46.080 8.082 -49.732 1.00 82.69 175 GLY A CA 1
ATOM 1337 C C . GLY A 1 175 ? 47.219 7.797 -50.717 1.00 82.69 175 GLY A C 1
ATOM 1338 O O . GLY A 1 175 ? 47.261 8.387 -51.803 1.00 82.69 175 GLY A O 1
ATOM 1339 N N . ASP A 1 176 ? 48.084 6.836 -50.398 1.00 84.06 176 ASP A N 1
ATOM 1340 C CA . ASP A 1 176 ? 49.151 6.367 -51.286 1.00 84.06 176 ASP A CA 1
ATOM 1341 C C . ASP A 1 176 ? 48.585 5.712 -52.554 1.00 84.06 176 ASP A C 1
ATOM 1343 O O . ASP A 1 176 ? 49.064 5.964 -53.662 1.00 84.06 176 ASP A O 1
ATOM 1347 N N . ILE A 1 177 ? 47.514 4.926 -52.416 1.00 81.88 177 ILE A N 1
ATOM 1348 C CA . ILE A 1 177 ? 46.825 4.273 -53.540 1.00 81.88 177 ILE A CA 1
ATOM 1349 C C . ILE A 1 177 ? 46.122 5.305 -54.423 1.00 81.88 177 ILE A C 1
ATOM 1351 O O . ILE A 1 177 ? 46.262 5.259 -55.644 1.00 81.88 177 ILE A O 1
ATOM 1355 N N . VAL A 1 178 ? 45.416 6.271 -53.826 1.00 82.44 178 VAL A N 1
ATOM 1356 C CA . VAL A 1 178 ? 44.805 7.392 -54.559 1.00 82.44 178 VAL A CA 1
ATOM 1357 C C . VAL A 1 178 ? 45.871 8.149 -55.344 1.00 82.44 178 VAL A C 1
ATOM 1359 O O . VAL A 1 178 ? 45.665 8.450 -56.518 1.00 82.44 178 VAL A O 1
ATOM 1362 N N . SER A 1 179 ? 47.027 8.411 -54.732 1.00 80.19 179 SER A N 1
ATOM 1363 C CA . SER A 1 179 ? 48.141 9.091 -55.394 1.00 80.19 179 SER A CA 1
ATOM 1364 C C . SER A 1 179 ? 48.657 8.289 -56.588 1.00 80.19 179 SER A C 1
ATOM 1366 O O . SER A 1 179 ? 48.761 8.840 -57.679 1.00 80.19 179 SER A O 1
ATOM 1368 N N . GLN A 1 180 ? 48.894 6.983 -56.431 1.00 76.81 180 GLN A N 1
ATOM 1369 C CA . GLN A 1 180 ? 49.316 6.098 -57.526 1.00 76.81 180 GLN A CA 1
ATOM 1370 C C . GLN A 1 180 ? 48.291 6.042 -58.669 1.00 76.81 180 GLN A C 1
ATOM 1372 O O . GLN A 1 180 ? 48.672 6.066 -59.839 1.00 76.81 180 GLN A O 1
ATOM 1377 N N . MET A 1 181 ? 46.995 6.026 -58.344 1.00 74.06 181 MET A N 1
ATOM 1378 C CA . MET A 1 181 ? 45.908 6.030 -59.326 1.00 74.06 181 MET A CA 1
ATOM 1379 C C . MET A 1 181 ? 45.749 7.369 -60.057 1.00 74.06 181 MET A C 1
ATOM 1381 O O . MET A 1 181 ? 45.285 7.369 -61.187 1.00 74.06 181 MET A O 1
ATOM 1385 N N . MET A 1 182 ? 46.140 8.504 -59.465 1.00 73.44 182 MET A N 1
ATOM 1386 C CA . MET A 1 182 ? 46.135 9.795 -60.173 1.00 73.44 182 MET A CA 1
ATOM 1387 C C . MET A 1 182 ? 47.223 9.892 -61.255 1.00 73.44 182 MET A C 1
ATOM 1389 O O . MET A 1 182 ? 47.063 10.664 -62.196 1.00 73.44 182 MET A O 1
ATOM 1393 N N . PHE A 1 183 ? 48.326 9.145 -61.119 1.00 66.19 183 PHE A N 1
ATOM 1394 C CA . PHE A 1 183 ? 49.437 9.152 -62.084 1.00 66.19 183 PHE A CA 1
ATOM 1395 C C . PHE A 1 183 ? 49.279 8.126 -63.213 1.00 66.19 183 PHE A C 1
ATOM 1397 O O . PHE A 1 183 ? 49.887 8.287 -64.269 1.00 66.19 183 PHE A O 1
ATOM 1404 N N . ALA A 1 184 ? 48.483 7.078 -63.003 1.00 63.09 184 ALA A N 1
ATOM 1405 C CA . ALA A 1 184 ? 48.086 6.152 -64.053 1.00 63.09 184 ALA A CA 1
ATOM 1406 C C . ALA A 1 184 ? 46.841 6.727 -64.746 1.00 63.09 184 ALA A C 1
ATOM 1408 O O . ALA A 1 184 ? 45.777 6.758 -64.140 1.00 63.09 184 ALA A O 1
ATOM 1409 N N . GLU A 1 185 ? 46.973 7.232 -65.976 1.00 54.56 185 GLU A N 1
ATOM 1410 C CA . GLU A 1 185 ? 45.870 7.776 -66.793 1.00 54.56 185 GLU A CA 1
ATOM 1411 C C . GLU A 1 185 ? 44.833 6.691 -67.156 1.00 54.56 185 GLU A C 1
ATOM 1413 O O . GLU A 1 185 ? 44.728 6.280 -68.308 1.00 54.56 185 GLU A O 1
ATOM 1418 N N . ASP A 1 186 ? 44.077 6.198 -66.177 1.00 50.47 186 ASP A N 1
ATOM 1419 C CA . ASP A 1 186 ? 43.030 5.198 -66.372 1.00 50.47 186 ASP A CA 1
ATOM 1420 C C . ASP A 1 186 ? 41.660 5.753 -65.946 1.00 50.47 186 ASP A C 1
ATOM 1422 O O . ASP A 1 186 ? 41.545 6.563 -65.022 1.00 50.47 186 ASP A O 1
ATOM 1426 N N . GLU A 1 187 ? 40.609 5.333 -66.651 1.00 53.25 187 GLU A N 1
ATOM 1427 C CA . GLU A 1 187 ? 39.262 5.933 -66.762 1.00 53.25 187 GLU A CA 1
ATOM 1428 C C . GLU A 1 187 ? 38.394 5.948 -65.467 1.00 53.25 187 GLU A C 1
ATOM 1430 O O . GLU A 1 187 ? 37.168 6.055 -65.505 1.00 53.25 187 GLU A O 1
ATOM 1435 N N . GLY A 1 188 ? 38.992 5.878 -64.277 1.00 57.88 188 GLY A N 1
ATOM 1436 C CA . GLY A 1 188 ? 38.325 5.628 -62.993 1.00 57.88 188 GLY A CA 1
ATOM 1437 C C . GLY A 1 188 ? 37.960 6.858 -62.151 1.00 57.88 188 GLY A C 1
ATOM 1438 O O . GLY A 1 188 ? 38.098 6.811 -60.927 1.00 57.88 188 GLY A O 1
ATOM 1439 N N . GLY A 1 189 ? 37.488 7.958 -62.750 1.00 69.50 189 GLY A N 1
ATOM 1440 C CA . GLY A 1 189 ? 37.195 9.206 -62.018 1.00 69.50 189 GLY A CA 1
ATOM 1441 C C . GLY A 1 189 ? 36.195 9.054 -60.857 1.00 69.50 189 GLY A C 1
ATOM 1442 O O . GLY A 1 189 ? 36.254 9.796 -59.876 1.00 69.50 189 GLY A O 1
ATOM 1443 N N . GLU A 1 190 ? 35.295 8.074 -60.934 1.00 76.62 190 GLU A N 1
ATOM 1444 C CA . GLU A 1 190 ? 34.357 7.746 -59.858 1.00 76.62 190 GLU A CA 1
ATOM 1445 C C . GLU A 1 190 ? 35.019 6.933 -58.734 1.00 76.62 190 GLU A C 1
ATOM 1447 O O . GLU A 1 190 ? 34.880 7.287 -57.564 1.00 76.62 190 GLU A O 1
ATOM 1452 N N . SER A 1 191 ? 35.815 5.914 -59.072 1.00 77.06 191 SER A N 1
ATOM 1453 C CA . SER A 1 191 ? 36.578 5.107 -58.109 1.00 77.06 191 SER A CA 1
ATOM 1454 C C . SER A 1 191 ? 37.547 5.953 -57.284 1.00 77.06 191 SER A C 1
ATOM 1456 O O . SER A 1 191 ? 37.599 5.814 -56.063 1.00 77.06 191 SER A O 1
ATOM 1458 N N . LEU A 1 192 ? 38.246 6.894 -57.924 1.00 81.62 192 LEU A N 1
ATOM 1459 C CA . LEU A 1 192 ? 39.149 7.820 -57.242 1.00 81.62 192 LE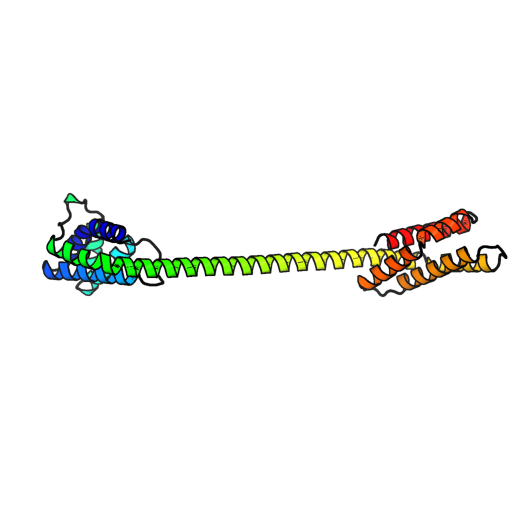U A CA 1
ATOM 1460 C C . LEU A 1 192 ? 38.406 8.704 -56.226 1.00 81.62 192 LEU A C 1
ATOM 1462 O O . LEU A 1 192 ? 38.853 8.865 -55.092 1.00 81.62 192 LEU A O 1
ATOM 1466 N N . ARG A 1 193 ? 37.241 9.245 -56.607 1.00 83.94 193 ARG A N 1
ATOM 1467 C CA . ARG A 1 193 ? 36.409 10.068 -55.712 1.00 83.94 193 ARG A CA 1
ATOM 1468 C C . ARG A 1 193 ? 35.892 9.272 -54.518 1.00 83.94 193 ARG A C 1
ATOM 1470 O O . ARG A 1 193 ? 35.823 9.821 -53.421 1.00 83.94 193 ARG A O 1
ATOM 1477 N N . MET A 1 194 ? 35.537 8.002 -54.712 1.00 82.75 194 MET A N 1
ATOM 1478 C CA . MET A 1 194 ? 35.087 7.138 -53.618 1.00 82.75 194 MET A CA 1
ATOM 1479 C C . MET A 1 194 ? 36.222 6.815 -52.639 1.00 82.75 194 MET A C 1
ATOM 1481 O O . MET A 1 194 ? 36.016 6.900 -51.431 1.00 82.75 194 MET A O 1
ATOM 1485 N N . LEU A 1 195 ? 37.436 6.543 -53.129 1.00 83.25 195 LEU A N 1
ATOM 1486 C CA . LEU A 1 195 ? 38.604 6.356 -52.259 1.00 83.25 195 LEU A CA 1
ATOM 1487 C C . LEU A 1 195 ? 38.976 7.639 -51.508 1.00 83.25 195 LEU A C 1
ATOM 1489 O O . LEU A 1 195 ? 39.267 7.582 -50.320 1.00 83.25 195 LEU A O 1
ATOM 1493 N N . GLN A 1 196 ? 38.904 8.806 -52.154 1.00 86.44 196 GLN A N 1
ATOM 1494 C CA . GLN A 1 196 ? 39.121 10.095 -51.483 1.00 86.44 196 GLN A CA 1
ATOM 1495 C C . GLN A 1 196 ? 38.096 10.343 -50.368 1.00 86.44 196 GLN A C 1
ATOM 1497 O O . GLN A 1 196 ? 38.450 10.831 -49.298 1.00 86.44 196 GLN A O 1
ATOM 1502 N N . ARG A 1 197 ? 36.828 9.975 -50.581 1.00 87.38 197 ARG A N 1
ATOM 1503 C CA . ARG A 1 197 ? 35.788 10.043 -49.540 1.00 87.38 197 ARG A CA 1
ATOM 1504 C C . ARG A 1 197 ? 36.062 9.075 -48.391 1.00 87.38 197 ARG A C 1
ATOM 1506 O O . ARG A 1 197 ? 35.888 9.458 -47.237 1.00 87.38 197 ARG A O 1
ATOM 1513 N N . ALA A 1 198 ? 36.542 7.869 -48.696 1.00 86.12 198 ALA A N 1
ATOM 1514 C CA . ALA A 1 198 ? 36.978 6.909 -47.688 1.00 86.12 198 ALA A CA 1
ATOM 1515 C C . ALA A 1 198 ? 38.158 7.446 -46.858 1.00 86.12 198 ALA A C 1
ATOM 1517 O O . ALA A 1 198 ? 38.097 7.371 -45.635 1.00 86.12 198 ALA A O 1
ATOM 1518 N N . VAL A 1 199 ? 39.174 8.060 -47.484 1.00 88.56 199 VAL A N 1
ATOM 1519 C CA . VAL A 1 199 ? 40.291 8.722 -46.776 1.00 88.56 199 VAL A CA 1
ATOM 1520 C C . VAL A 1 199 ? 39.762 9.774 -45.808 1.00 88.56 199 VAL A C 1
ATOM 1522 O O . VAL A 1 199 ? 40.035 9.688 -44.617 1.00 88.56 199 VAL A O 1
ATOM 1525 N N . LEU A 1 200 ? 38.941 10.711 -46.291 1.00 88.50 200 LEU A N 1
ATOM 1526 C CA . LEU A 1 200 ? 38.401 11.795 -45.463 1.00 88.50 200 LEU A CA 1
ATOM 1527 C C . LEU A 1 200 ? 37.583 11.272 -44.276 1.00 88.50 200 LEU A C 1
ATOM 1529 O O . LEU A 1 200 ? 37.657 11.820 -43.178 1.00 88.50 200 LEU A O 1
ATOM 1533 N N . LEU A 1 201 ? 36.804 10.207 -44.479 1.00 88.50 201 LEU A N 1
ATOM 1534 C CA . LEU A 1 201 ? 36.026 9.596 -43.406 1.00 88.50 201 LEU A CA 1
ATOM 1535 C C . LEU A 1 201 ? 36.931 8.896 -42.380 1.00 88.50 201 LEU A C 1
ATOM 1537 O O . LEU A 1 201 ? 36.702 9.040 -41.183 1.00 88.50 201 LEU A O 1
ATOM 1541 N N . LEU A 1 202 ? 37.981 8.194 -42.815 1.00 87.06 202 LEU A N 1
ATOM 1542 C CA . LEU A 1 202 ? 38.956 7.566 -41.917 1.00 87.06 202 LEU A CA 1
ATOM 1543 C C . LEU A 1 202 ? 39.786 8.600 -41.143 1.00 87.06 202 LEU A C 1
ATOM 1545 O O . LEU A 1 202 ? 40.041 8.403 -39.957 1.00 87.06 202 LEU A O 1
ATOM 1549 N N . GLU A 1 203 ? 40.170 9.714 -41.768 1.00 87.31 203 GLU A N 1
ATOM 1550 C CA . GLU A 1 203 ? 40.830 10.836 -41.088 1.00 87.31 203 GLU A CA 1
ATOM 1551 C C . GLU A 1 203 ? 39.920 11.437 -40.016 1.00 87.31 203 GLU A C 1
ATOM 1553 O O . GLU A 1 203 ? 40.345 11.647 -38.881 1.00 87.31 203 GLU A O 1
ATOM 1558 N N . GLU A 1 204 ? 38.642 11.647 -40.334 1.00 86.56 204 GLU A N 1
ATOM 1559 C CA . GLU A 1 204 ? 37.659 12.150 -39.375 1.00 86.56 204 GLU A CA 1
ATOM 1560 C C . GLU A 1 204 ? 37.453 11.169 -38.206 1.00 86.56 204 GLU A C 1
ATOM 1562 O O . GLU A 1 204 ? 37.335 11.604 -37.060 1.00 86.56 204 GLU A O 1
ATOM 1567 N N . ILE A 1 205 ? 37.494 9.853 -38.458 1.00 85.31 205 ILE A N 1
ATOM 1568 C CA . ILE A 1 205 ? 37.483 8.814 -37.413 1.00 85.31 205 ILE A CA 1
ATOM 1569 C C . ILE A 1 205 ? 38.751 8.884 -36.551 1.00 85.31 205 ILE A C 1
ATOM 1571 O O . ILE A 1 205 ? 38.655 8.845 -35.324 1.00 85.31 205 ILE A O 1
ATOM 1575 N N . ALA A 1 206 ? 39.931 9.007 -37.164 1.00 83.88 206 ALA A N 1
ATOM 1576 C CA . ALA A 1 206 ? 41.205 9.097 -36.452 1.00 83.88 206 ALA A CA 1
ATOM 1577 C C . ALA A 1 206 ? 41.280 10.356 -35.571 1.00 83.88 206 ALA A C 1
ATOM 1579 O O . ALA A 1 206 ? 41.777 10.297 -34.443 1.00 83.88 206 ALA A O 1
ATOM 1580 N N . MET A 1 207 ? 40.744 11.477 -36.064 1.00 81.94 207 MET A N 1
ATOM 1581 C CA . MET A 1 207 ? 40.743 12.783 -35.399 1.00 81.94 207 MET A CA 1
ATOM 1582 C C . MET A 1 207 ? 39.608 12.979 -34.391 1.00 81.94 207 MET A C 1
ATOM 1584 O O . MET A 1 207 ? 39.670 13.907 -33.578 1.00 81.94 207 MET A O 1
ATOM 1588 N N . ALA A 1 208 ? 38.567 12.145 -34.414 1.00 73.69 208 ALA A N 1
ATOM 1589 C CA . ALA A 1 208 ? 37.497 12.209 -33.429 1.00 73.69 208 ALA A CA 1
ATOM 1590 C C . ALA A 1 208 ? 38.095 11.921 -32.039 1.00 73.69 208 ALA A C 1
ATOM 1592 O O . ALA A 1 208 ? 38.523 10.810 -31.770 1.00 73.69 208 ALA A O 1
ATOM 1593 N N . GLY A 1 209 ? 38.222 12.930 -31.169 1.00 62.53 209 GLY A N 1
ATOM 1594 C CA . GLY A 1 209 ? 38.967 12.808 -29.904 1.00 62.53 209 GLY A CA 1
ATOM 1595 C C . GLY A 1 209 ? 38.504 11.661 -28.986 1.00 62.53 209 GLY A C 1
ATOM 1596 O O . GLY A 1 209 ? 37.443 11.085 -29.184 1.00 62.53 209 GLY A O 1
ATOM 1597 N N . GLN A 1 210 ? 39.254 11.377 -27.913 1.00 59.00 210 GLN A N 1
ATOM 1598 C CA . GLN A 1 210 ? 39.077 10.205 -27.020 1.00 59.00 210 GLN A CA 1
ATOM 1599 C C . GLN A 1 210 ? 37.669 10.003 -26.404 1.00 59.00 210 GLN A C 1
ATOM 1601 O O . GLN A 1 210 ? 37.405 8.965 -25.804 1.00 59.00 210 GLN A O 1
ATOM 1606 N N . SER A 1 211 ? 36.759 10.975 -26.528 1.00 58.00 211 SER A N 1
ATOM 1607 C CA . SER A 1 211 ? 35.363 10.887 -26.083 1.00 58.00 211 SER A CA 1
ATOM 1608 C C . SER A 1 211 ? 34.402 11.230 -27.224 1.00 58.00 211 SER A C 1
ATOM 1610 O O . SER A 1 211 ? 33.728 12.260 -27.227 1.00 58.00 211 SER A O 1
ATOM 1612 N N . VAL A 1 212 ? 34.339 10.361 -28.231 1.00 65.88 212 VAL A N 1
ATOM 1613 C CA . VAL A 1 212 ? 33.408 10.550 -29.347 1.00 65.88 212 VAL A CA 1
ATOM 1614 C C . VAL A 1 212 ? 31.972 10.409 -28.847 1.00 65.88 212 VAL A C 1
ATOM 1616 O O . VAL A 1 212 ? 31.597 9.416 -28.220 1.00 65.88 212 VAL A O 1
ATOM 1619 N N . SER A 1 213 ? 31.157 11.434 -29.097 1.00 69.38 213 SER A N 1
ATOM 1620 C CA . SER A 1 213 ? 29.744 11.408 -28.725 1.00 69.38 213 SER A CA 1
ATOM 1621 C C . SER A 1 213 ? 28.985 10.367 -29.568 1.00 69.38 213 SER A C 1
ATOM 1623 O O . SER A 1 213 ? 29.283 10.223 -30.759 1.00 69.38 213 SER A O 1
ATOM 1625 N N . PRO A 1 214 ? 27.960 9.680 -29.023 1.00 72.31 214 PRO A N 1
ATOM 1626 C CA . PRO A 1 214 ? 27.127 8.749 -29.797 1.00 72.31 214 PRO A CA 1
ATOM 1627 C C . PRO A 1 214 ? 26.510 9.363 -31.062 1.00 72.31 214 PRO A C 1
ATOM 1629 O O . PRO A 1 214 ? 26.285 8.670 -32.048 1.00 72.31 214 PRO A O 1
ATOM 1632 N N . GLN A 1 215 ? 26.269 10.677 -31.059 1.00 78.44 215 GLN A N 1
ATOM 1633 C CA . GLN A 1 215 ? 25.736 11.403 -32.213 1.00 78.44 215 GLN A CA 1
ATOM 1634 C C . GLN A 1 215 ? 26.772 11.549 -33.335 1.00 78.44 215 GLN A C 1
ATOM 1636 O O . GLN A 1 215 ? 26.431 11.402 -34.506 1.00 78.44 215 GLN A O 1
ATOM 1641 N N . THR A 1 216 ? 28.037 11.801 -32.990 1.00 78.62 216 THR A N 1
ATOM 1642 C CA . THR A 1 216 ? 29.138 11.884 -33.960 1.00 78.62 216 THR A CA 1
ATOM 1643 C C . THR A 1 216 ? 29.373 10.533 -34.634 1.00 78.62 216 THR A C 1
ATOM 1645 O O . THR A 1 216 ? 29.489 10.483 -35.854 1.00 78.62 216 THR A O 1
ATOM 1648 N N . MET A 1 217 ? 29.359 9.441 -33.861 1.00 77.00 217 MET A N 1
ATOM 1649 C CA . MET A 1 217 ? 29.500 8.077 -34.392 1.00 77.00 217 MET A CA 1
ATOM 1650 C C . MET A 1 217 ? 28.387 7.744 -35.381 1.00 77.00 217 MET A C 1
ATOM 1652 O O . MET A 1 217 ? 28.656 7.343 -36.509 1.00 77.00 217 MET A O 1
ATOM 1656 N N . ARG A 1 218 ? 27.134 8.004 -34.990 1.00 83.44 218 ARG A N 1
ATOM 1657 C CA . ARG A 1 218 ? 25.974 7.780 -35.853 1.00 83.44 218 ARG A CA 1
ATOM 1658 C C . ARG A 1 218 ? 26.057 8.588 -37.146 1.00 83.44 218 ARG A C 1
ATOM 1660 O O . ARG A 1 218 ? 25.764 8.063 -38.211 1.00 83.44 218 ARG A O 1
ATOM 1667 N N . ARG A 1 219 ? 26.503 9.845 -37.074 1.00 86.50 219 ARG A N 1
ATOM 1668 C CA . ARG A 1 219 ? 26.688 10.692 -38.260 1.00 86.50 219 ARG A CA 1
ATOM 1669 C C . ARG A 1 219 ? 27.743 10.127 -39.218 1.00 86.50 219 ARG A C 1
ATOM 1671 O O . ARG A 1 219 ? 27.556 10.211 -40.429 1.00 86.50 219 ARG A O 1
ATOM 1678 N N . LEU A 1 220 ? 28.846 9.588 -38.698 1.00 86.81 220 LEU A N 1
ATOM 1679 C CA . LEU A 1 220 ? 29.897 8.971 -39.514 1.00 86.81 220 LEU A CA 1
ATOM 1680 C C . LEU A 1 220 ? 29.418 7.660 -40.146 1.00 86.81 220 LEU A C 1
ATOM 1682 O O . LEU A 1 220 ? 29.609 7.469 -41.344 1.00 86.81 220 LEU A O 1
ATOM 1686 N N . ALA A 1 221 ? 28.716 6.819 -39.384 1.00 87.25 221 ALA A N 1
ATOM 1687 C CA . ALA A 1 221 ? 28.098 5.593 -39.886 1.00 87.25 221 ALA A CA 1
ATOM 1688 C C . ALA A 1 221 ? 27.054 5.875 -40.981 1.00 87.25 221 ALA A C 1
ATOM 1690 O O . ALA A 1 221 ? 27.080 5.261 -42.047 1.00 87.25 221 ALA A O 1
ATOM 1691 N N . GLU A 1 222 ? 26.179 6.864 -40.769 1.00 90.00 222 GLU A N 1
ATOM 1692 C CA . GLU A 1 222 ? 25.173 7.284 -41.751 1.00 90.00 222 GLU A CA 1
ATOM 1693 C C . GLU A 1 222 ? 25.816 7.813 -43.039 1.00 90.00 222 GLU A C 1
ATOM 1695 O O . GLU A 1 222 ? 25.333 7.495 -44.124 1.00 90.00 222 GLU A O 1
ATOM 1700 N N . ARG A 1 223 ? 26.925 8.560 -42.949 1.00 88.62 223 ARG A N 1
ATOM 1701 C CA . ARG A 1 223 ? 27.685 9.015 -44.127 1.00 88.62 223 ARG A CA 1
ATOM 1702 C C . ARG A 1 223 ? 28.357 7.862 -44.864 1.00 88.62 223 ARG A C 1
ATOM 1704 O O . ARG A 1 223 ? 28.234 7.788 -46.082 1.00 88.62 223 ARG A O 1
ATOM 1711 N N . CYS A 1 224 ? 29.004 6.953 -44.134 1.00 88.75 224 CYS A N 1
ATOM 1712 C CA . CYS A 1 224 ? 29.631 5.763 -44.706 1.00 88.75 224 CYS A CA 1
ATOM 1713 C C . CYS A 1 224 ? 28.605 4.927 -45.491 1.00 88.75 224 CYS A C 1
ATOM 1715 O O . CYS A 1 224 ? 28.819 4.600 -46.657 1.00 88.75 224 CYS A O 1
ATOM 1717 N N . ARG A 1 225 ? 27.428 4.705 -44.888 1.00 90.31 225 ARG A N 1
ATOM 1718 C CA . ARG A 1 225 ? 26.321 3.938 -45.472 1.00 90.31 225 ARG A CA 1
ATOM 1719 C C . ARG A 1 225 ? 25.665 4.650 -46.655 1.00 90.31 225 ARG A C 1
ATOM 1721 O O . ARG A 1 225 ? 25.360 4.013 -47.658 1.00 90.31 225 ARG A O 1
ATOM 1728 N N . ALA A 1 226 ? 25.436 5.961 -46.554 1.00 89.81 226 ALA A N 1
ATOM 1729 C CA . ALA A 1 226 ? 24.832 6.746 -47.632 1.00 89.81 226 ALA A CA 1
ATOM 1730 C C . ALA A 1 226 ? 25.706 6.759 -48.894 1.00 89.81 226 ALA A C 1
ATOM 1732 O O . ALA A 1 226 ? 25.184 6.767 -50.007 1.00 89.81 226 ALA A O 1
ATOM 1733 N N . GLU A 1 227 ? 27.027 6.740 -48.717 1.00 87.19 227 GLU A N 1
ATOM 1734 C CA . GLU A 1 227 ? 27.999 6.736 -49.809 1.00 87.19 227 GLU A CA 1
ATOM 1735 C C . GLU A 1 227 ? 28.464 5.321 -50.208 1.00 87.19 227 GLU A C 1
ATOM 1737 O O . GLU A 1 227 ? 29.205 5.195 -51.181 1.00 87.19 227 GLU A O 1
ATOM 1742 N N . ARG A 1 228 ? 28.000 4.268 -49.509 1.00 87.00 228 ARG A N 1
ATOM 1743 C CA . ARG A 1 228 ? 28.366 2.847 -49.714 1.00 87.00 228 ARG A CA 1
ATOM 1744 C C . ARG A 1 228 ? 29.883 2.653 -49.819 1.00 87.00 228 ARG A C 1
ATOM 1746 O O . ARG A 1 228 ? 30.378 1.994 -50.737 1.00 87.00 228 ARG A O 1
ATOM 1753 N N . LEU A 1 229 ? 30.627 3.285 -48.910 1.00 87.12 229 LEU A N 1
ATOM 1754 C CA . LEU A 1 229 ? 32.084 3.378 -49.021 1.00 87.12 229 LEU A CA 1
ATOM 1755 C C . LEU A 1 229 ? 32.770 2.017 -48.873 1.00 87.12 229 LEU A C 1
ATOM 1757 O O . LEU A 1 229 ? 33.754 1.780 -49.571 1.00 87.12 229 LEU A O 1
ATOM 1761 N N . SER A 1 230 ? 32.254 1.115 -48.030 1.00 88.44 230 SER A N 1
ATOM 1762 C CA . SER A 1 230 ? 32.803 -0.243 -47.891 1.00 88.44 230 SER A CA 1
ATOM 1763 C C . SER A 1 230 ? 32.784 -0.999 -49.226 1.00 88.44 230 SER A C 1
ATOM 1765 O O . SER A 1 230 ? 33.815 -1.466 -49.712 1.00 88.44 230 SER A O 1
ATOM 1767 N N . GLU A 1 231 ? 31.626 -1.029 -49.881 1.00 88.38 231 GLU A N 1
ATOM 1768 C CA . GLU A 1 231 ? 31.412 -1.666 -51.178 1.00 88.38 231 GLU A CA 1
ATOM 1769 C C . GLU A 1 231 ? 32.223 -1.003 -52.292 1.00 88.38 231 GLU A C 1
ATOM 1771 O O . GLU A 1 231 ? 32.822 -1.694 -53.116 1.00 88.38 231 GLU A O 1
ATOM 1776 N N . ALA A 1 232 ? 32.305 0.329 -52.301 1.00 84.75 232 ALA A N 1
ATOM 1777 C CA . ALA A 1 232 ? 33.123 1.049 -53.269 1.00 84.75 232 ALA A CA 1
ATOM 1778 C C . ALA A 1 232 ? 34.615 0.699 -53.129 1.00 84.75 232 ALA A C 1
ATOM 1780 O O . ALA A 1 232 ? 35.289 0.482 -54.137 1.00 84.75 232 ALA A O 1
ATOM 1781 N N . VAL A 1 233 ? 35.124 0.584 -51.897 1.00 86.44 233 VAL A N 1
ATOM 1782 C CA . VAL A 1 233 ? 36.507 0.160 -51.628 1.00 86.44 233 VAL A CA 1
ATOM 1783 C C . VAL A 1 233 ? 36.740 -1.283 -52.081 1.00 86.44 233 VAL A C 1
ATOM 1785 O O . VAL A 1 233 ? 37.765 -1.552 -52.708 1.00 86.44 233 VAL A O 1
ATOM 1788 N N . TYR A 1 234 ? 35.793 -2.200 -51.851 1.00 88.56 234 TYR A N 1
ATOM 1789 C CA . TYR A 1 234 ? 35.902 -3.579 -52.343 1.00 88.56 234 TYR A CA 1
ATOM 1790 C C . TYR A 1 234 ? 35.919 -3.662 -53.870 1.00 88.56 234 TYR A C 1
ATOM 1792 O O . TYR A 1 234 ? 36.772 -4.343 -54.438 1.00 88.56 234 TYR A O 1
ATOM 1800 N N . LEU A 1 235 ? 35.042 -2.918 -54.545 1.00 86.38 235 LEU A N 1
ATOM 1801 C CA . LEU A 1 235 ? 34.990 -2.876 -56.008 1.00 86.38 235 LEU A CA 1
ATOM 1802 C C . LEU A 1 235 ? 36.290 -2.343 -56.620 1.00 86.38 235 LEU A C 1
ATOM 1804 O O . LEU A 1 235 ? 36.704 -2.803 -57.684 1.00 86.38 235 LEU A O 1
ATOM 1808 N N . VAL A 1 236 ? 36.951 -1.391 -55.959 1.00 82.75 236 VAL A N 1
ATOM 1809 C CA . VAL A 1 236 ? 38.294 -0.944 -56.348 1.00 82.75 236 VAL A CA 1
ATOM 1810 C C . VAL A 1 236 ? 39.313 -2.054 -56.081 1.00 82.75 236 VAL A C 1
ATOM 1812 O O . VAL A 1 236 ? 40.063 -2.427 -56.980 1.00 82.75 236 VAL A O 1
ATOM 1815 N N . ALA A 1 237 ? 39.321 -2.635 -54.883 1.00 85.00 237 ALA A N 1
ATOM 1816 C CA . ALA A 1 237 ? 40.265 -3.684 -54.504 1.00 85.00 237 ALA A CA 1
ATOM 1817 C C . ALA A 1 237 ? 40.238 -4.890 -55.466 1.00 85.00 237 ALA A C 1
ATOM 1819 O O . ALA A 1 237 ? 41.279 -5.475 -55.754 1.00 85.00 237 ALA A O 1
ATOM 1820 N N . GLU A 1 238 ? 39.070 -5.249 -55.999 1.00 85.31 238 GLU A N 1
ATOM 1821 C CA . GLU A 1 238 ? 38.910 -6.347 -56.961 1.00 85.31 238 GLU A CA 1
ATOM 1822 C C . GLU A 1 238 ? 39.454 -6.040 -58.361 1.00 85.31 238 GLU A C 1
ATOM 1824 O O . GLU A 1 238 ? 39.887 -6.955 -59.064 1.00 85.31 238 GLU A O 1
ATOM 1829 N N . ARG A 1 239 ? 39.444 -4.767 -58.771 1.00 80.38 239 ARG A N 1
ATOM 1830 C CA . ARG A 1 239 ? 39.871 -4.326 -60.110 1.00 80.38 239 ARG A CA 1
ATOM 1831 C C . ARG A 1 239 ? 41.371 -4.069 -60.213 1.00 80.38 239 ARG A C 1
ATOM 1833 O O . ARG A 1 239 ? 41.892 -3.973 -61.321 1.00 80.38 239 ARG A O 1
ATOM 1840 N N . HIS A 1 240 ? 42.062 -3.965 -59.081 1.00 78.12 240 HIS A N 1
ATOM 1841 C CA . HIS A 1 240 ? 43.473 -3.599 -59.025 1.00 78.12 240 HIS A CA 1
ATOM 1842 C C . HIS A 1 240 ? 44.392 -4.777 -58.643 1.00 78.12 240 HIS A C 1
ATOM 1844 O O . HIS A 1 240 ? 43.938 -5.805 -58.132 1.00 78.12 240 HIS A O 1
ATOM 1850 N N . PRO A 1 241 ? 45.711 -4.665 -58.910 1.00 80.00 241 PRO A N 1
ATOM 1851 C CA . PRO A 1 241 ? 46.683 -5.703 -58.582 1.00 80.00 241 PRO A CA 1
ATOM 1852 C C . PRO A 1 241 ? 46.671 -6.091 -57.100 1.00 80.00 241 PRO A C 1
ATOM 1854 O O . PRO A 1 241 ? 46.326 -5.290 -56.233 1.00 80.00 241 PRO A O 1
ATOM 1857 N N . ARG A 1 242 ? 47.137 -7.312 -56.800 1.00 79.50 242 ARG A N 1
ATOM 1858 C CA . ARG A 1 242 ? 47.113 -7.901 -55.445 1.00 79.50 242 ARG A CA 1
ATOM 1859 C C . ARG A 1 242 ? 47.656 -6.977 -54.349 1.00 79.50 242 ARG A C 1
ATOM 1861 O O . ARG A 1 242 ? 47.072 -6.929 -53.284 1.00 79.50 242 ARG A O 1
ATOM 1868 N N . GLN A 1 243 ? 48.702 -6.203 -54.629 1.00 79.00 243 GLN A N 1
ATOM 1869 C CA . GLN A 1 243 ? 49.278 -5.260 -53.663 1.00 79.00 243 GLN A CA 1
ATOM 1870 C C . GLN A 1 243 ? 48.281 -4.171 -53.230 1.00 79.00 243 GLN A C 1
ATOM 1872 O O . GLN A 1 243 ? 48.131 -3.916 -52.043 1.00 79.00 243 GLN A O 1
ATOM 1877 N N . VAL A 1 244 ? 47.553 -3.578 -54.181 1.00 78.19 244 VAL A N 1
ATOM 1878 C CA . VAL A 1 244 ? 46.512 -2.571 -53.908 1.00 78.19 244 VAL A CA 1
ATOM 1879 C C . VAL A 1 244 ? 45.322 -3.218 -53.205 1.00 78.19 244 VAL A C 1
ATOM 1881 O O . VAL A 1 244 ? 44.784 -2.670 -52.246 1.00 78.19 244 VAL A O 1
ATOM 1884 N N . ARG A 1 245 ? 44.940 -4.421 -53.644 1.00 82.44 245 ARG A N 1
ATOM 1885 C CA . ARG A 1 245 ? 43.875 -5.200 -53.013 1.00 82.44 245 ARG A CA 1
ATOM 1886 C C . ARG A 1 245 ? 44.169 -5.474 -51.538 1.00 82.44 245 ARG A C 1
ATOM 1888 O O . ARG A 1 245 ? 43.319 -5.205 -50.697 1.00 82.44 245 ARG A O 1
ATOM 1895 N N . ASP A 1 246 ? 45.359 -5.975 -51.225 1.00 82.56 246 ASP A N 1
ATOM 1896 C CA . ASP A 1 246 ? 45.748 -6.359 -49.866 1.00 82.56 246 ASP A CA 1
ATOM 1897 C C . ASP A 1 246 ? 45.780 -5.149 -48.916 1.00 82.56 246 ASP A C 1
ATOM 1899 O O . ASP A 1 246 ? 45.450 -5.286 -47.739 1.00 82.56 246 ASP A O 1
ATOM 1903 N N . SER A 1 247 ? 46.081 -3.953 -49.433 1.00 82.19 247 SER A N 1
ATOM 1904 C CA . SER A 1 247 ? 46.016 -2.692 -48.685 1.00 82.19 247 SER A CA 1
ATOM 1905 C C . SER A 1 247 ? 44.592 -2.141 -48.509 1.00 82.19 247 SER A C 1
ATOM 1907 O O . SER A 1 247 ? 44.304 -1.520 -47.488 1.00 82.19 247 SER A O 1
ATOM 1909 N N . LEU A 1 248 ? 43.677 -2.377 -49.458 1.00 84.62 248 LEU A N 1
ATOM 1910 C CA . LEU A 1 248 ? 42.284 -1.902 -49.390 1.00 84.62 248 LEU A CA 1
ATOM 1911 C C . LEU A 1 248 ? 41.339 -2.852 -48.640 1.00 84.62 248 LEU A C 1
ATOM 1913 O O . LEU A 1 248 ? 40.313 -2.415 -48.121 1.00 84.62 248 LEU A O 1
ATOM 1917 N N . MET A 1 249 ? 41.664 -4.142 -48.537 1.00 85.75 249 MET A N 1
ATOM 1918 C CA . MET A 1 249 ? 40.825 -5.118 -47.827 1.00 85.75 249 MET A CA 1
ATOM 1919 C C . MET A 1 249 ? 40.600 -4.775 -46.337 1.00 85.75 249 MET A C 1
ATOM 1921 O O . MET A 1 249 ? 39.449 -4.824 -45.895 1.00 85.75 249 MET A O 1
ATOM 1925 N N . PRO A 1 250 ? 41.626 -4.385 -45.550 1.00 84.50 250 PRO A N 1
ATOM 1926 C CA . PRO A 1 250 ? 41.438 -3.937 -44.166 1.00 84.50 250 PRO A CA 1
ATOM 1927 C C . PRO A 1 250 ? 40.556 -2.689 -44.052 1.00 84.50 250 PRO A C 1
ATOM 1929 O O . PRO A 1 250 ? 39.813 -2.544 -43.082 1.00 84.50 250 PRO A O 1
ATOM 1932 N N . VAL A 1 251 ? 40.620 -1.813 -45.057 1.00 86.69 251 VAL A N 1
ATOM 1933 C CA . VAL A 1 251 ? 39.841 -0.574 -45.129 1.00 86.69 251 VAL A CA 1
ATOM 1934 C C . VAL A 1 251 ? 38.369 -0.878 -45.377 1.00 86.69 251 VAL A C 1
ATOM 1936 O O . VAL A 1 251 ? 37.521 -0.386 -44.640 1.00 86.69 251 VAL A O 1
ATOM 1939 N N . GLY A 1 252 ? 38.065 -1.731 -46.360 1.00 86.31 252 GLY A N 1
ATOM 1940 C CA . GLY A 1 252 ? 36.693 -2.158 -46.640 1.00 86.31 252 GLY A CA 1
ATOM 1941 C C . GLY A 1 252 ? 36.034 -2.801 -45.418 1.00 86.31 252 GLY A C 1
ATOM 1942 O O . GLY A 1 252 ? 34.923 -2.424 -45.059 1.00 86.31 252 GLY A O 1
ATOM 1943 N N . LEU A 1 253 ? 36.764 -3.677 -44.714 1.00 86.88 253 LEU A N 1
ATOM 1944 C CA . LEU A 1 253 ? 36.266 -4.351 -43.506 1.00 86.88 253 LEU A CA 1
ATOM 1945 C C . LEU A 1 253 ? 35.988 -3.375 -42.361 1.00 86.88 253 LEU A C 1
ATOM 1947 O O . LEU A 1 253 ? 35.012 -3.530 -41.632 1.00 86.88 253 LEU A O 1
ATOM 1951 N N . LEU A 1 254 ? 36.846 -2.369 -42.181 1.00 88.38 254 LEU A N 1
ATOM 1952 C CA . LEU A 1 254 ? 36.637 -1.363 -41.145 1.00 88.38 254 LEU A CA 1
ATOM 1953 C C . LEU A 1 254 ? 35.457 -0.444 -41.484 1.00 88.38 254 LEU A C 1
ATOM 1955 O O . LEU A 1 254 ? 34.685 -0.092 -40.598 1.00 88.38 254 LEU A O 1
ATOM 1959 N N . LEU A 1 255 ? 35.288 -0.072 -42.754 1.00 88.44 255 LEU A N 1
ATOM 1960 C CA . LEU A 1 255 ? 34.148 0.730 -43.198 1.00 88.44 255 LEU A CA 1
ATOM 1961 C C . LEU A 1 255 ? 32.830 -0.045 -43.093 1.00 88.44 255 LEU A C 1
ATOM 1963 O O . LEU A 1 255 ? 31.830 0.541 -42.691 1.00 88.44 255 LEU A O 1
ATOM 1967 N N . GLU A 1 256 ? 32.833 -1.348 -43.376 1.00 89.44 256 GLU A N 1
ATOM 1968 C CA . GLU A 1 256 ? 31.680 -2.227 -43.154 1.00 89.44 256 GLU A CA 1
ATOM 1969 C C . GLU A 1 256 ? 31.317 -2.294 -41.663 1.00 89.44 256 GLU A C 1
ATOM 1971 O O . GLU A 1 256 ? 30.151 -2.150 -41.298 1.00 89.44 256 GLU A O 1
ATOM 1976 N N . GLU A 1 257 ? 32.315 -2.436 -40.784 1.00 86.00 257 GLU A N 1
ATOM 1977 C CA . GLU A 1 257 ? 32.110 -2.387 -39.335 1.00 86.00 257 GLU A CA 1
ATOM 1978 C C . GLU A 1 257 ? 31.485 -1.048 -38.917 1.00 86.00 257 GLU A C 1
ATOM 1980 O O . GLU A 1 257 ? 30.525 -1.052 -38.155 1.00 86.00 257 GLU A O 1
ATOM 1985 N N . VAL A 1 258 ? 31.952 0.082 -39.463 1.00 85.50 258 VAL A N 1
ATOM 1986 C CA . VAL A 1 258 ? 31.388 1.427 -39.225 1.00 85.50 258 VAL A CA 1
ATOM 1987 C C . VAL A 1 258 ? 29.956 1.560 -39.761 1.00 85.50 258 VAL A C 1
ATOM 1989 O O . VAL A 1 258 ? 29.123 2.189 -39.113 1.00 85.50 258 VAL A O 1
ATOM 1992 N N . GLU A 1 259 ? 29.637 0.964 -40.910 1.00 86.31 259 GLU A N 1
ATOM 1993 C CA . GLU A 1 259 ? 28.293 0.979 -41.503 1.00 86.31 259 GLU A CA 1
ATOM 1994 C C . GLU A 1 259 ? 27.258 0.178 -40.709 1.00 86.31 259 GLU A C 1
ATOM 1996 O O . GLU A 1 259 ? 26.061 0.394 -40.901 1.00 86.31 259 GLU A O 1
ATOM 2001 N N . GLN A 1 260 ? 27.674 -0.745 -39.843 1.00 81.94 260 GLN A N 1
ATOM 2002 C CA . GLN A 1 260 ? 26.769 -1.554 -39.019 1.00 81.94 260 GLN A CA 1
ATOM 2003 C C . GLN A 1 260 ? 26.316 -0.843 -37.728 1.00 81.94 260 GLN A C 1
ATOM 2005 O O . GLN A 1 260 ? 25.464 -1.377 -37.012 1.00 81.94 260 GLN A O 1
ATOM 2010 N N . TRP A 1 261 ? 26.827 0.365 -37.458 1.00 71.94 261 TRP A N 1
ATOM 2011 C CA . TRP A 1 261 ? 26.434 1.230 -36.333 1.00 71.94 261 TRP A CA 1
ATOM 2012 C C . TRP A 1 261 ? 25.335 2.246 -36.691 1.00 71.94 261 TRP A C 1
ATOM 2014 O O . TRP A 1 261 ? 24.635 2.694 -35.753 1.00 71.94 261 TRP A O 1
#

pLDDT: mean 83.31, std 9.4, range [50.47, 96.25]